Protein AF-A0A5C8J347-F1 (afdb_monomer)

Sequence (251 aa):
MKTLAFFALSALATASYALTPAPMGEIRITGTSNQTASVNNSVVKNTADSNAYANQNLASNKGSVSITGTSNQSATLEKATVENHAKNAGDIAVQSLASNVGKVSVSGTSNQTANVIESSMYNTAEGNGCVGCDAGTAVAYQNAASNHGDVTISGTSNQYFGMSGGSVADNKAKGANAVAVQNMSSNYGKVLISGTSNQTTYITGQSFVGNLANGDGAVAYQNLASNDACEPPPPICVGPACGPFASLTRP

Radius of gyration: 17.73 Å; Cα contacts (8 Å, |Δi|>4): 779; chains: 1; bounding box: 42×47×52 Å

Structure (mmCIF, N/CA/C/O backbone):
data_AF-A0A5C8J347-F1
#
_entry.id   AF-A0A5C8J347-F1
#
loop_
_atom_site.group_PDB
_atom_site.id
_atom_site.type_symbol
_atom_site.label_atom_id
_atom_site.label_alt_id
_atom_site.label_comp_id
_atom_site.label_asym_id
_atom_site.label_entity_id
_atom_site.label_seq_id
_atom_site.pdbx_PDB_ins_code
_atom_site.Cartn_x
_atom_site.Cartn_y
_atom_site.Cartn_z
_atom_site.occupancy
_atom_site.B_iso_or_equiv
_atom_site.auth_seq_id
_atom_site.auth_comp_id
_atom_site.auth_asym_id
_atom_site.auth_atom_id
_atom_site.pdbx_PDB_model_num
ATOM 1 N N . MET A 1 1 ? 23.781 17.851 12.412 1.00 38.78 1 MET A N 1
ATOM 2 C CA . MET A 1 1 ? 22.602 17.464 13.217 1.00 38.78 1 MET A CA 1
ATOM 3 C C . MET A 1 1 ? 22.695 15.966 13.448 1.00 38.78 1 MET A C 1
ATOM 5 O O . MET A 1 1 ? 22.877 15.245 12.479 1.00 38.78 1 MET A O 1
ATOM 9 N N . LYS A 1 2 ? 22.733 15.512 14.705 1.00 42.91 2 LYS A N 1
ATOM 10 C CA . LYS A 1 2 ? 22.867 14.087 15.042 1.00 42.91 2 LYS A CA 1
ATOM 11 C C . LYS A 1 2 ? 21.467 13.472 15.044 1.00 42.91 2 LYS A C 1
ATOM 13 O O . LYS A 1 2 ? 20.643 13.874 15.858 1.00 42.91 2 LYS A O 1
ATOM 18 N N . THR A 1 3 ? 21.191 12.560 14.120 1.00 43.53 3 THR A N 1
ATOM 19 C CA . THR A 1 3 ? 19.905 11.862 14.024 1.00 43.53 3 THR A CA 1
ATOM 20 C C . THR A 1 3 ? 19.866 10.761 15.083 1.00 43.53 3 THR A C 1
ATOM 22 O O . THR A 1 3 ? 20.631 9.803 15.000 1.00 43.53 3 THR A O 1
ATOM 25 N N . LEU A 1 4 ? 19.018 10.909 16.103 1.00 48.12 4 LEU A N 1
ATOM 26 C CA . LEU A 1 4 ? 18.684 9.821 17.025 1.00 48.12 4 LEU A CA 1
ATOM 27 C C . LEU A 1 4 ? 17.514 9.036 16.423 1.00 48.12 4 LEU A C 1
ATOM 29 O O . LEU A 1 4 ? 16.412 9.566 16.316 1.00 48.12 4 LEU A O 1
ATOM 33 N N . ALA A 1 5 ? 17.747 7.782 16.040 1.00 42.78 5 ALA A N 1
ATOM 34 C CA . ALA A 1 5 ? 16.676 6.845 15.719 1.00 42.78 5 ALA A CA 1
ATOM 35 C C . ALA A 1 5 ? 16.223 6.154 17.014 1.00 42.78 5 ALA A C 1
ATOM 37 O O . ALA A 1 5 ? 16.985 5.394 17.611 1.00 42.78 5 ALA A O 1
ATOM 38 N N . PHE A 1 6 ? 14.995 6.422 17.461 1.00 33.69 6 PHE A N 1
ATOM 39 C CA . PHE A 1 6 ? 14.349 5.648 18.520 1.00 33.69 6 PHE A CA 1
ATOM 40 C C . PHE A 1 6 ? 13.576 4.489 17.883 1.00 33.69 6 PHE A C 1
ATOM 42 O O . PHE A 1 6 ? 12.529 4.694 17.277 1.00 33.69 6 PHE A O 1
ATOM 49 N N . PHE A 1 7 ? 14.079 3.265 18.037 1.00 44.22 7 PHE A N 1
ATOM 50 C CA . PHE A 1 7 ? 13.313 2.049 17.765 1.00 44.22 7 PHE A CA 1
ATOM 51 C C . PHE A 1 7 ? 12.676 1.572 19.073 1.00 44.22 7 PHE A C 1
ATOM 53 O O . PHE A 1 7 ? 13.295 0.840 19.842 1.00 44.22 7 PHE A O 1
ATOM 60 N N . ALA A 1 8 ? 11.446 2.004 19.352 1.00 34.28 8 ALA A N 1
ATOM 61 C CA . ALA A 1 8 ? 10.647 1.422 20.426 1.00 34.28 8 ALA A CA 1
ATOM 62 C C . ALA A 1 8 ? 9.860 0.223 19.869 1.00 34.28 8 ALA A C 1
ATOM 64 O O . ALA A 1 8 ? 8.764 0.380 19.340 1.00 34.28 8 ALA A O 1
ATOM 65 N N . LEU A 1 9 ? 10.439 -0.978 19.959 1.00 38.91 9 LEU A N 1
ATOM 66 C CA . LEU A 1 9 ? 9.734 -2.237 19.707 1.00 38.91 9 LEU A CA 1
ATOM 67 C C . LEU A 1 9 ? 9.123 -2.734 21.026 1.00 38.91 9 LEU A C 1
ATOM 69 O O . LEU A 1 9 ? 9.773 -3.450 21.784 1.00 38.91 9 LEU A O 1
ATOM 73 N N . SER A 1 10 ? 7.881 -2.353 21.326 1.00 33.81 10 SER A N 1
ATOM 74 C CA . SER A 1 10 ? 7.118 -2.922 22.445 1.00 33.81 10 SER A CA 1
ATOM 75 C C . SER A 1 10 ? 6.299 -4.126 21.971 1.00 33.81 10 SER A C 1
ATOM 77 O O . SER A 1 10 ? 5.101 -4.039 21.714 1.00 33.81 10 SER A O 1
ATOM 79 N N . ALA A 1 11 ? 6.946 -5.287 21.859 1.00 34.75 11 ALA A N 1
ATOM 80 C CA . ALA A 1 11 ? 6.234 -6.551 21.688 1.00 34.75 11 ALA A CA 1
ATOM 81 C C . ALA A 1 11 ? 5.682 -7.021 23.049 1.00 34.75 11 ALA A C 1
ATOM 83 O O . ALA A 1 11 ? 6.366 -7.714 23.799 1.00 34.75 11 ALA A O 1
ATOM 84 N N . LEU A 1 12 ? 4.442 -6.654 23.386 1.00 34.00 12 LEU A N 1
ATOM 85 C CA . LEU A 1 12 ? 3.695 -7.302 24.473 1.00 34.00 12 LEU A CA 1
ATOM 86 C C . LEU A 1 12 ? 3.050 -8.586 23.933 1.00 34.00 12 LEU A C 1
ATOM 88 O O . LEU A 1 12 ? 1.871 -8.610 23.590 1.00 34.00 12 LEU A O 1
ATOM 92 N N . ALA A 1 13 ? 3.834 -9.659 23.823 1.00 37.97 13 ALA A N 1
ATOM 93 C CA . ALA A 1 13 ? 3.311 -10.985 23.507 1.00 37.97 13 ALA A CA 1
ATOM 94 C C . ALA A 1 13 ? 2.881 -11.700 24.801 1.00 37.97 13 ALA A C 1
ATOM 96 O O . ALA A 1 13 ? 3.643 -12.470 25.378 1.00 37.97 13 ALA A O 1
ATOM 97 N N . THR A 1 14 ? 1.658 -11.457 25.279 1.00 41.84 14 THR A N 1
ATOM 98 C CA . THR A 1 14 ? 1.034 -12.308 26.306 1.00 41.84 14 THR A CA 1
ATOM 99 C C . THR A 1 14 ? 0.098 -13.311 25.638 1.00 41.84 14 THR A C 1
ATOM 101 O O . THR A 1 14 ? -1.083 -13.031 25.442 1.00 41.84 14 THR A O 1
ATOM 104 N N . ALA A 1 15 ? 0.618 -14.487 25.284 1.00 40.06 15 ALA A N 1
ATOM 105 C CA . ALA A 1 15 ? -0.203 -15.655 24.972 1.00 40.06 15 ALA A CA 1
ATOM 106 C C . ALA A 1 15 ? 0.570 -16.944 25.283 1.00 40.06 15 ALA A C 1
ATOM 108 O O . ALA A 1 15 ? 1.345 -17.448 24.475 1.00 40.06 15 ALA A O 1
ATOM 109 N N . SER A 1 16 ? 0.344 -17.486 26.478 1.00 40.75 16 SER A N 1
ATOM 110 C CA . SER A 1 16 ? 0.702 -18.855 26.840 1.00 40.75 16 SER A CA 1
ATOM 111 C C . SER A 1 16 ? -0.344 -19.821 26.274 1.00 40.75 16 SER A C 1
ATOM 113 O O . SER A 1 16 ? -1.304 -20.158 26.959 1.00 40.75 16 SER A O 1
ATOM 115 N N . TYR A 1 17 ? -0.164 -20.261 25.028 1.00 46.19 17 TYR A N 1
ATOM 116 C CA . TYR A 1 17 ? -0.820 -21.455 24.491 1.00 46.19 17 TYR A CA 1
ATOM 117 C C . TYR A 1 17 ? 0.175 -22.219 23.618 1.00 46.19 17 TYR A C 1
ATOM 119 O O . TYR A 1 17 ? 0.863 -21.630 22.785 1.00 46.19 17 TYR A O 1
ATOM 127 N N . ALA A 1 18 ? 0.261 -23.534 23.824 1.00 41.69 18 ALA A N 1
ATOM 128 C CA . ALA A 1 18 ? 1.078 -24.436 23.022 1.00 41.69 18 ALA A CA 1
ATOM 129 C C . ALA A 1 18 ? 0.478 -24.556 21.612 1.00 41.69 18 ALA A C 1
ATOM 131 O O . ALA A 1 18 ? -0.344 -25.427 21.339 1.00 41.69 18 ALA A O 1
ATOM 132 N N . LEU A 1 19 ? 0.853 -23.638 20.723 1.00 52.75 19 LEU A N 1
ATOM 133 C CA . LEU A 1 19 ? 0.532 -23.701 19.303 1.00 52.75 19 LEU A CA 1
ATOM 134 C C . LEU A 1 19 ? 1.752 -24.207 18.541 1.00 52.75 19 LEU A C 1
ATOM 136 O O . LEU A 1 19 ? 2.877 -23.766 18.771 1.00 52.75 19 LEU A O 1
ATOM 140 N N . THR A 1 20 ? 1.515 -25.125 17.606 1.00 56.50 20 THR A N 1
ATOM 141 C CA . THR A 1 20 ? 2.502 -25.461 16.582 1.00 56.50 20 THR A CA 1
ATOM 142 C C . THR A 1 20 ? 2.893 -24.182 15.827 1.00 56.50 20 THR A C 1
ATOM 144 O O . THR A 1 20 ? 1.998 -23.405 15.454 1.00 56.50 20 THR A O 1
ATOM 147 N N . PRO A 1 21 ? 4.200 -23.932 15.612 1.00 61.00 21 PRO A N 1
ATOM 148 C CA . PRO A 1 21 ? 4.656 -22.807 14.805 1.00 61.00 21 PRO A CA 1
ATOM 149 C C . PRO A 1 21 ? 3.979 -22.824 13.434 1.00 61.00 21 PRO A C 1
ATOM 151 O O . PRO A 1 21 ? 3.771 -23.893 12.856 1.00 61.00 21 PRO A O 1
ATOM 154 N N . ALA A 1 22 ? 3.615 -21.650 12.923 1.00 64.44 22 ALA A N 1
ATOM 155 C CA . ALA A 1 22 ? 3.105 -21.549 11.564 1.00 64.44 22 ALA A CA 1
ATOM 156 C C . ALA A 1 22 ? 4.209 -21.959 10.561 1.00 64.44 22 ALA A C 1
ATOM 158 O O . ALA A 1 22 ? 5.389 -21.690 10.819 1.00 64.44 22 ALA A O 1
ATOM 159 N N . PRO A 1 23 ? 3.861 -22.606 9.434 1.00 69.06 23 PRO A N 1
ATOM 160 C CA . PRO A 1 23 ? 4.780 -22.812 8.320 1.00 69.06 23 PRO A CA 1
ATOM 161 C C . PRO A 1 23 ? 5.456 -21.505 7.886 1.00 69.06 23 PRO A C 1
ATOM 163 O O . PRO A 1 23 ? 4.901 -20.415 8.040 1.00 69.06 23 PRO A O 1
ATOM 166 N N . MET A 1 24 ? 6.655 -21.600 7.302 1.00 66.56 24 MET A N 1
ATOM 167 C CA . MET A 1 24 ? 7.336 -20.418 6.765 1.00 66.56 24 MET A CA 1
ATOM 168 C C . MET A 1 24 ? 6.445 -19.687 5.752 1.00 66.56 24 MET A C 1
ATOM 170 O O . MET A 1 24 ? 5.915 -20.302 4.830 1.00 66.56 24 MET A O 1
ATOM 174 N N . GLY A 1 25 ? 6.303 -18.370 5.918 1.00 68.56 25 GLY A N 1
ATOM 175 C CA . GLY A 1 25 ? 5.460 -17.532 5.058 1.00 68.56 25 GLY A CA 1
ATOM 176 C C . GLY A 1 25 ? 3.987 -17.448 5.475 1.00 68.56 25 GLY A C 1
ATOM 177 O O . GLY A 1 25 ? 3.227 -16.734 4.817 1.00 68.56 25 GLY A O 1
ATOM 178 N N . GLU A 1 26 ? 3.585 -18.115 6.563 1.00 83.50 26 GLU A N 1
ATOM 179 C CA . GLU A 1 26 ? 2.245 -18.004 7.146 1.00 83.50 26 GLU A CA 1
ATOM 180 C C . GLU A 1 26 ? 2.235 -17.137 8.418 1.00 83.50 26 GLU A C 1
ATOM 182 O O . GLU A 1 26 ? 3.078 -17.266 9.306 1.00 83.50 26 GLU A O 1
ATOM 187 N N . ILE A 1 27 ? 1.236 -16.261 8.517 1.00 85.44 27 ILE A N 1
ATOM 188 C CA . ILE A 1 27 ? 0.886 -15.470 9.694 1.00 85.44 27 ILE A CA 1
ATOM 189 C C . ILE A 1 27 ? -0.475 -15.966 10.180 1.00 85.44 27 ILE A C 1
ATOM 191 O O . ILE A 1 27 ? -1.481 -15.797 9.493 1.00 85.44 27 ILE A O 1
ATOM 195 N N . ARG A 1 28 ? -0.519 -16.547 11.383 1.00 91.94 28 ARG A N 1
ATOM 196 C CA . ARG A 1 28 ? -1.747 -17.071 11.993 1.00 91.94 28 ARG A CA 1
ATOM 197 C C . ARG A 1 28 ? -2.081 -16.318 13.280 1.00 91.94 28 ARG A C 1
ATOM 199 O O . ARG A 1 28 ? -1.342 -16.399 14.256 1.00 91.94 28 ARG A O 1
ATOM 206 N N . ILE A 1 29 ? -3.207 -15.606 13.283 1.00 90.00 29 ILE A N 1
ATOM 207 C CA . ILE A 1 29 ? -3.700 -14.789 14.401 1.00 90.00 29 ILE A CA 1
ATOM 208 C C . ILE A 1 29 ? -4.975 -15.437 14.950 1.00 90.00 29 ILE A C 1
ATOM 210 O O . ILE A 1 29 ? -6.065 -15.252 14.409 1.00 90.00 29 ILE A O 1
ATOM 214 N N . THR A 1 30 ? -4.829 -16.230 16.012 1.00 92.12 30 THR A N 1
ATOM 215 C CA . THR A 1 30 ? -5.939 -16.911 16.712 1.00 92.12 30 THR A CA 1
ATOM 216 C C . THR A 1 30 ? -6.366 -16.205 17.998 1.00 92.12 30 THR A C 1
ATOM 218 O O . THR A 1 30 ? -7.495 -16.376 18.443 1.00 92.12 30 THR A O 1
ATOM 221 N N . GLY A 1 31 ? -5.475 -15.408 18.593 1.00 89.56 31 GLY A N 1
ATOM 222 C CA . GLY A 1 31 ? -5.764 -14.517 19.720 1.00 89.56 31 GLY A CA 1
ATOM 223 C C . GLY A 1 31 ? -5.867 -13.059 19.273 1.00 89.56 31 GLY A C 1
ATOM 224 O O . GLY A 1 31 ? -6.218 -12.777 18.129 1.00 89.56 31 GLY A O 1
ATOM 225 N N . THR A 1 32 ? -5.517 -12.129 20.159 1.00 94.00 32 THR A N 1
ATOM 226 C CA . THR A 1 32 ? -5.415 -10.703 19.816 1.00 94.00 32 THR A CA 1
ATOM 227 C C . THR A 1 32 ? -3.985 -10.355 19.407 1.00 94.00 32 THR A C 1
ATOM 229 O O . THR A 1 32 ? -3.050 -10.608 20.162 1.00 94.00 32 THR A O 1
ATOM 232 N N . SER A 1 33 ? -3.813 -9.738 18.240 1.00 92.38 33 SER A N 1
ATOM 233 C CA . SER A 1 33 ? -2.551 -9.156 17.778 1.00 92.38 33 SER A CA 1
ATOM 234 C C . SER A 1 33 ? -2.732 -7.659 17.561 1.00 92.38 33 SER A C 1
ATOM 236 O O . SER A 1 33 ? -3.616 -7.252 16.812 1.00 92.38 33 SER A O 1
ATOM 238 N N . ASN A 1 34 ? -1.904 -6.849 18.220 1.00 92.81 34 ASN A N 1
ATOM 239 C CA . ASN A 1 34 ? -1.907 -5.395 18.089 1.00 92.81 34 ASN A CA 1
ATOM 240 C C . ASN A 1 34 ? -0.568 -4.951 17.494 1.00 92.81 34 ASN A C 1
ATOM 242 O O . ASN A 1 34 ? 0.480 -5.162 18.102 1.00 92.81 34 ASN A O 1
ATOM 246 N N . GLN A 1 35 ? -0.603 -4.328 16.322 1.00 91.00 35 GLN A N 1
ATOM 247 C CA . GLN A 1 35 ? 0.555 -3.739 15.660 1.00 91.00 35 GLN A CA 1
ATOM 248 C C . GLN A 1 35 ? 0.330 -2.236 15.552 1.00 91.00 35 GLN A C 1
ATOM 250 O O . GLN A 1 35 ? -0.622 -1.799 14.910 1.00 91.00 35 GLN A O 1
ATOM 255 N N . THR A 1 36 ? 1.222 -1.450 16.149 1.00 93.31 36 THR A N 1
ATOM 256 C CA . THR A 1 36 ? 1.139 0.012 16.113 1.00 93.31 36 THR A CA 1
ATOM 257 C C . THR A 1 36 ? 2.451 0.593 15.611 1.00 93.31 36 THR A C 1
ATOM 259 O O . THR A 1 36 ? 3.511 0.293 16.153 1.00 93.31 36 THR A O 1
ATOM 262 N N . ALA A 1 37 ? 2.378 1.446 14.594 1.00 91.81 37 ALA A N 1
ATOM 263 C CA . ALA A 1 37 ? 3.479 2.274 14.126 1.00 91.81 37 ALA A CA 1
ATOM 264 C C . ALA A 1 37 ? 3.074 3.744 14.269 1.00 91.81 37 ALA A C 1
ATOM 266 O O . ALA A 1 37 ? 2.028 4.145 13.766 1.00 91.81 37 ALA A O 1
ATOM 267 N N . SER A 1 38 ? 3.897 4.537 14.952 1.00 94.19 38 SER A N 1
ATOM 268 C CA . SER A 1 38 ? 3.710 5.983 15.077 1.00 94.19 38 SER A CA 1
ATOM 269 C C . SER A 1 38 ? 4.963 6.694 14.592 1.00 94.19 38 SER A C 1
ATOM 271 O O . SER A 1 38 ? 6.066 6.390 15.049 1.00 94.19 38 SER A O 1
ATOM 273 N N . VAL A 1 39 ? 4.797 7.606 13.641 1.00 91.88 39 VAL A N 1
ATOM 274 C CA . VAL A 1 39 ? 5.881 8.398 13.059 1.00 91.88 39 VAL A CA 1
ATOM 275 C C . VAL A 1 39 ? 5.479 9.856 13.159 1.00 91.88 39 VAL A C 1
ATOM 277 O O . VAL A 1 39 ? 4.484 10.261 12.568 1.00 91.88 39 VAL A O 1
ATOM 280 N N . ASN A 1 40 ? 6.261 10.647 13.888 1.00 94.25 40 ASN A N 1
ATOM 281 C CA . ASN A 1 40 ? 5.992 12.066 14.074 1.00 94.25 40 ASN A CA 1
ATOM 282 C C . ASN A 1 40 ? 7.209 12.898 13.645 1.00 94.25 40 ASN A C 1
ATOM 284 O O . ASN A 1 40 ? 8.340 12.577 14.026 1.00 94.25 40 ASN A O 1
ATOM 288 N N . ASN A 1 41 ? 6.984 13.938 12.836 1.00 93.50 41 ASN A N 1
ATOM 289 C CA . ASN A 1 41 ? 8.002 14.909 12.422 1.00 93.50 41 ASN A CA 1
ATOM 290 C C . ASN A 1 41 ? 9.277 14.250 11.853 1.00 93.50 41 ASN A C 1
ATOM 292 O O . ASN A 1 41 ? 10.398 14.577 12.251 1.00 93.50 41 ASN A O 1
ATOM 296 N N . SER A 1 42 ? 9.103 13.241 10.995 1.00 92.00 42 SER A N 1
ATOM 297 C CA . SER A 1 42 ? 10.178 12.339 10.558 1.00 92.00 42 SER A CA 1
ATOM 298 C C . SER A 1 42 ? 9.980 11.836 9.126 1.00 92.00 42 SER A C 1
ATOM 300 O O . SER A 1 42 ? 8.894 11.929 8.561 1.00 92.00 42 SER A O 1
ATOM 302 N N . VAL A 1 43 ? 11.032 11.250 8.548 1.00 92.44 43 VAL A N 1
ATOM 303 C CA . VAL A 1 43 ? 10.976 10.587 7.238 1.00 92.44 43 VAL A CA 1
ATOM 304 C C . VAL A 1 43 ? 11.226 9.091 7.406 1.00 92.44 43 VAL A C 1
ATOM 306 O O . VAL A 1 43 ? 12.237 8.697 7.987 1.00 92.44 43 VAL A O 1
ATOM 309 N N . VAL A 1 44 ? 10.336 8.255 6.868 1.00 92.94 44 VAL A N 1
ATOM 310 C CA . VAL A 1 44 ? 10.535 6.804 6.755 1.00 92.94 44 VAL A CA 1
ATOM 311 C C . VAL A 1 44 ? 10.818 6.475 5.304 1.00 92.94 44 VAL A C 1
ATOM 313 O O . VAL A 1 44 ? 9.938 6.561 4.454 1.00 92.94 44 VAL A O 1
ATOM 316 N N . LYS A 1 45 ? 12.057 6.090 5.011 1.00 93.50 45 LYS A N 1
ATOM 317 C CA . LYS A 1 45 ? 12.517 5.873 3.643 1.00 93.50 45 LYS A CA 1
ATOM 318 C C . LYS A 1 45 ? 13.062 4.468 3.464 1.00 93.50 45 LYS A C 1
ATOM 320 O O . LYS A 1 45 ? 13.904 4.028 4.239 1.00 93.50 45 LYS A O 1
ATOM 325 N N . ASN A 1 46 ? 12.602 3.798 2.417 1.00 89.56 46 ASN A N 1
ATOM 326 C CA . ASN A 1 46 ? 13.165 2.553 1.922 1.00 89.56 46 ASN A CA 1
ATOM 327 C C . ASN A 1 46 ? 13.535 2.729 0.445 1.00 89.56 46 ASN A C 1
ATOM 329 O O . ASN A 1 46 ? 12.784 3.329 -0.326 1.00 89.56 46 ASN A O 1
ATOM 333 N N . THR A 1 47 ? 14.717 2.281 0.041 1.00 89.88 47 THR A N 1
ATOM 334 C CA . THR A 1 47 ? 15.197 2.446 -1.336 1.00 89.88 47 THR A CA 1
ATOM 335 C C . THR A 1 47 ? 16.000 1.227 -1.753 1.00 89.88 47 THR A C 1
ATOM 337 O O . THR A 1 47 ? 1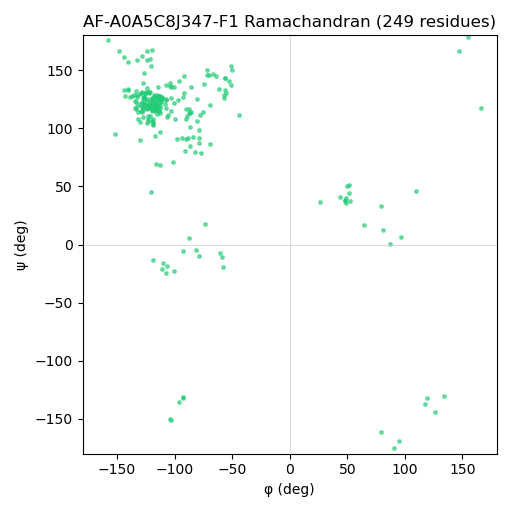6.856 0.768 -1.000 1.00 89.88 47 THR A O 1
ATOM 340 N N . ALA A 1 48 ? 15.715 0.717 -2.947 1.00 84.81 48 ALA A N 1
ATOM 341 C CA . ALA A 1 48 ? 16.468 -0.340 -3.596 1.00 84.81 48 ALA A CA 1
ATOM 342 C C . ALA A 1 48 ? 16.868 0.143 -5.000 1.00 84.81 48 ALA A C 1
ATOM 344 O O . ALA A 1 48 ? 16.019 0.587 -5.769 1.00 84.81 48 ALA A O 1
ATOM 345 N N . ASP A 1 49 ? 18.162 0.093 -5.321 1.00 75.25 49 ASP A N 1
ATOM 346 C CA . ASP A 1 49 ? 18.685 0.819 -6.482 1.00 75.25 49 ASP A CA 1
ATOM 347 C C . ASP A 1 49 ? 19.047 -0.049 -7.684 1.00 75.25 49 ASP A C 1
ATOM 349 O O . ASP A 1 49 ? 19.162 0.527 -8.743 1.00 75.25 49 ASP A O 1
ATOM 353 N N . SER A 1 50 ? 19.253 -1.370 -7.598 1.00 66.06 50 SER A N 1
ATOM 354 C CA . SER A 1 50 ? 19.611 -2.216 -8.757 1.00 66.06 50 SER A CA 1
ATOM 355 C C . SER A 1 50 ? 18.947 -3.578 -8.681 1.00 66.06 50 SER A C 1
ATOM 357 O O . SER A 1 50 ? 19.086 -4.244 -7.654 1.00 66.06 50 SER A O 1
ATOM 359 N N . ASN A 1 51 ? 18.249 -3.984 -9.755 1.00 65.31 51 ASN A N 1
ATOM 360 C CA . ASN A 1 51 ? 17.492 -5.239 -9.806 1.00 65.31 51 ASN A CA 1
ATOM 361 C C . ASN A 1 51 ? 16.558 -5.364 -8.589 1.00 65.31 51 ASN A C 1
ATOM 363 O O . ASN A 1 51 ? 16.630 -6.313 -7.810 1.00 65.31 51 ASN A O 1
ATOM 367 N N . ALA A 1 52 ? 15.769 -4.325 -8.344 1.00 70.88 52 ALA A N 1
ATOM 368 C CA . ALA A 1 52 ? 15.426 -3.913 -7.000 1.00 70.88 52 ALA A CA 1
ATOM 369 C C . ALA A 1 52 ? 14.003 -4.305 -6.581 1.00 70.88 52 ALA A C 1
ATOM 371 O O . ALA A 1 52 ? 13.021 -4.174 -7.313 1.00 70.88 52 ALA A O 1
ATOM 372 N N . TYR A 1 53 ? 13.901 -4.755 -5.331 1.00 80.62 53 TYR A N 1
ATOM 373 C CA . TYR A 1 53 ? 12.644 -5.015 -4.643 1.00 80.62 53 TYR A CA 1
ATOM 374 C C . TYR A 1 53 ? 12.605 -4.203 -3.349 1.00 80.62 53 TYR A C 1
ATOM 376 O O . TYR A 1 53 ? 13.266 -4.537 -2.363 1.00 80.62 53 TYR A O 1
ATOM 384 N N . ALA A 1 54 ? 11.831 -3.120 -3.355 1.00 85.75 54 ALA A N 1
ATOM 385 C CA . ALA A 1 54 ? 11.662 -2.250 -2.200 1.00 85.75 54 ALA A CA 1
ATOM 386 C C . ALA A 1 54 ? 10.342 -2.585 -1.493 1.00 85.75 54 ALA A C 1
ATOM 388 O O . ALA A 1 54 ? 9.264 -2.293 -2.005 1.00 85.75 54 ALA A O 1
ATOM 389 N N . ASN A 1 55 ? 10.412 -3.206 -0.313 1.00 86.81 55 ASN A N 1
ATOM 390 C CA . ASN A 1 55 ? 9.240 -3.630 0.459 1.00 86.81 55 ASN A CA 1
ATOM 391 C C . ASN A 1 55 ? 9.201 -2.952 1.837 1.00 86.81 55 ASN A C 1
ATOM 393 O O . ASN A 1 55 ? 9.956 -3.322 2.735 1.00 86.81 55 ASN A O 1
ATOM 397 N N . GLN A 1 56 ? 8.299 -1.989 2.011 1.00 90.06 56 GLN A N 1
ATOM 398 C CA . GLN A 1 56 ? 8.129 -1.205 3.232 1.00 90.06 56 GLN A CA 1
ATOM 399 C C . GLN A 1 56 ? 6.781 -1.523 3.885 1.00 90.06 56 GLN A C 1
ATOM 401 O O . GLN A 1 56 ? 5.732 -1.379 3.263 1.00 90.06 56 GLN A O 1
ATOM 406 N N . ASN A 1 57 ? 6.808 -1.932 5.154 1.00 89.38 57 ASN A N 1
ATOM 407 C CA . ASN A 1 57 ? 5.622 -2.335 5.908 1.00 89.38 57 ASN A CA 1
ATOM 408 C C . ASN A 1 57 ? 5.588 -1.595 7.251 1.00 89.38 57 ASN A C 1
ATOM 410 O O . ASN A 1 57 ? 6.494 -1.764 8.064 1.00 89.38 57 ASN A O 1
ATOM 414 N N . LEU A 1 58 ? 4.549 -0.796 7.497 1.00 92.38 58 LEU A N 1
ATOM 415 C CA . LEU A 1 58 ? 4.276 -0.155 8.786 1.00 92.38 58 LEU A CA 1
ATOM 416 C C . LEU A 1 58 ? 3.004 -0.775 9.361 1.00 92.38 58 LEU A C 1
ATOM 418 O O . LEU A 1 58 ? 1.955 -0.721 8.722 1.00 92.38 58 LEU A O 1
ATOM 422 N N . ALA A 1 59 ? 3.106 -1.397 10.539 1.00 93.81 59 ALA A N 1
ATOM 423 C CA . ALA A 1 59 ? 1.998 -2.089 11.210 1.00 93.81 59 ALA A CA 1
ATOM 424 C C . ALA A 1 59 ? 1.204 -3.052 10.294 1.00 93.81 59 ALA A C 1
ATOM 426 O O . ALA A 1 59 ? -0.016 -3.112 10.361 1.00 93.81 59 ALA A O 1
ATOM 427 N N . SER A 1 60 ? 1.879 -3.758 9.383 1.00 91.75 60 SER A N 1
ATOM 428 C CA . SER A 1 60 ? 1.240 -4.549 8.318 1.00 91.75 60 SER A CA 1
ATOM 429 C C . SER A 1 60 ? 1.605 -6.034 8.398 1.00 91.75 60 SER A C 1
ATOM 431 O O . SER A 1 6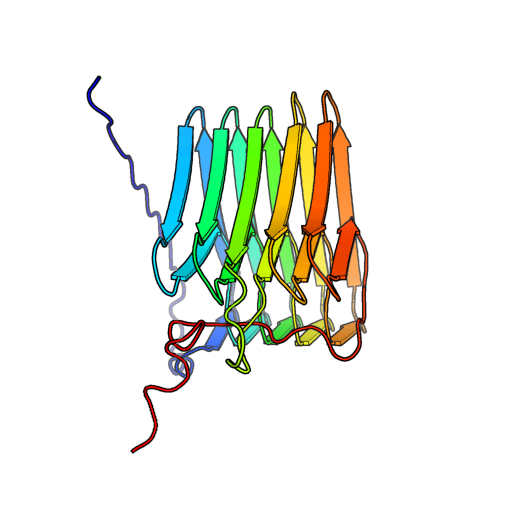0 ? 2.695 -6.381 8.851 1.00 91.75 60 SER A O 1
ATOM 433 N N . ASN A 1 61 ? 0.726 -6.897 7.883 1.00 89.88 61 ASN A N 1
ATOM 434 C CA . ASN A 1 61 ? 0.968 -8.331 7.708 1.00 89.88 61 ASN A CA 1
ATOM 435 C C . ASN A 1 61 ? 1.152 -8.652 6.216 1.00 89.88 61 ASN A C 1
ATOM 437 O O . ASN A 1 61 ? 0.395 -8.171 5.373 1.00 89.88 61 ASN A O 1
ATOM 441 N N . LYS A 1 62 ? 2.131 -9.494 5.870 1.00 86.38 62 LYS A N 1
ATOM 442 C CA . LYS A 1 62 ? 2.401 -9.879 4.477 1.00 86.38 62 LYS A CA 1
ATOM 443 C C . LYS A 1 62 ? 2.765 -11.358 4.358 1.00 86.38 62 LYS A C 1
ATOM 445 O O . LYS A 1 62 ? 3.606 -11.837 5.112 1.00 86.38 62 LYS A O 1
ATOM 450 N N . GLY A 1 63 ? 2.163 -12.053 3.394 1.00 85.25 63 GLY A N 1
ATOM 451 C CA . GLY A 1 63 ? 2.310 -13.493 3.171 1.00 85.25 63 GLY A CA 1
ATOM 452 C C . GLY A 1 63 ? 0.955 -14.202 3.136 1.00 85.25 63 GLY A C 1
ATOM 453 O O . GLY A 1 63 ? -0.028 -13.655 2.637 1.00 85.25 63 GLY A O 1
ATOM 454 N N . SER A 1 64 ? 0.897 -15.424 3.663 1.00 88.25 64 SER A N 1
ATOM 455 C CA . SER A 1 64 ? -0.367 -16.123 3.914 1.00 88.25 64 SER A CA 1
ATOM 456 C C . SER A 1 64 ? -0.903 -15.719 5.287 1.00 88.25 64 SER A C 1
ATOM 458 O O . SER A 1 64 ? -0.417 -16.196 6.303 1.00 88.25 64 SER A O 1
ATOM 460 N N . VAL A 1 65 ? -1.873 -14.812 5.331 1.00 90.12 65 VAL A N 1
ATOM 461 C CA . VAL A 1 65 ? -2.449 -14.229 6.547 1.00 90.12 65 VAL A CA 1
ATOM 462 C C . VAL A 1 65 ? -3.783 -14.902 6.875 1.00 90.12 65 VAL A C 1
ATOM 464 O O . VAL A 1 65 ? -4.721 -14.853 6.083 1.00 90.12 65 VAL A O 1
ATOM 467 N N . SER A 1 66 ? -3.890 -15.494 8.063 1.00 94.88 66 SER A N 1
ATOM 468 C CA . SER A 1 66 ? -5.114 -16.102 8.594 1.00 94.88 66 SER A CA 1
ATOM 469 C C . SER A 1 66 ? -5.481 -15.477 9.938 1.00 94.88 66 SER A C 1
ATOM 471 O O . SER A 1 66 ? -4.715 -15.555 10.902 1.00 94.88 66 SER A O 1
ATOM 473 N N . ILE A 1 67 ? -6.658 -14.855 10.007 1.00 95.88 67 ILE A N 1
ATOM 474 C CA . ILE A 1 67 ? -7.166 -14.135 11.179 1.00 95.88 67 ILE A CA 1
ATOM 475 C C . ILE A 1 67 ? -8.460 -14.807 11.632 1.00 95.88 67 ILE A C 1
ATOM 477 O O . ILE A 1 67 ? -9.518 -14.639 11.024 1.00 95.88 67 ILE A O 1
ATOM 481 N N . THR A 1 68 ? -8.363 -15.578 12.710 1.00 96.50 68 THR A N 1
ATOM 482 C CA . THR A 1 68 ? -9.497 -16.234 13.392 1.00 96.50 68 THR A CA 1
ATOM 483 C C . THR A 1 68 ? -9.807 -15.569 14.736 1.00 96.50 68 THR A C 1
ATOM 485 O O . THR A 1 68 ? -10.943 -15.628 15.194 1.00 96.50 68 THR A O 1
ATOM 488 N N . GLY A 1 69 ? -8.818 -14.901 15.343 1.00 95.19 69 GLY A N 1
ATOM 489 C CA . GLY A 1 69 ? -8.981 -14.022 16.503 1.00 95.19 69 GLY A CA 1
ATOM 490 C C . GLY A 1 69 ? -9.190 -12.562 16.095 1.00 95.19 69 GLY A C 1
ATOM 491 O O . GLY A 1 69 ? -9.976 -12.269 15.195 1.00 95.19 69 GLY A O 1
ATOM 492 N N . THR A 1 70 ? -8.459 -11.643 16.727 1.00 96.19 70 THR A N 1
ATOM 493 C CA . THR A 1 70 ? -8.532 -10.200 16.449 1.00 96.19 70 THR A CA 1
ATOM 494 C C . THR A 1 70 ? -7.172 -9.668 16.012 1.00 96.19 70 THR A C 1
ATOM 496 O O . THR A 1 70 ? -6.193 -9.798 16.742 1.00 96.19 70 THR A O 1
ATOM 499 N N . SER A 1 71 ? -7.095 -9.022 14.850 1.00 97.06 71 SER A N 1
ATOM 500 C CA . SER A 1 71 ? -5.919 -8.264 14.417 1.00 97.06 71 SER A CA 1
ATOM 501 C C . SER A 1 71 ? -6.247 -6.779 14.397 1.00 97.06 71 SER A C 1
ATOM 503 O O . SER A 1 71 ? -7.185 -6.368 13.724 1.00 97.06 71 SER A O 1
ATOM 505 N N . ASN A 1 72 ? -5.482 -5.982 15.138 1.00 96.50 72 ASN A N 1
ATOM 506 C CA . ASN A 1 72 ? -5.560 -4.529 15.120 1.00 96.50 72 ASN A CA 1
ATOM 507 C C . ASN A 1 72 ? -4.242 -3.977 14.583 1.00 96.50 72 ASN A C 1
ATOM 509 O O . ASN A 1 72 ? -3.182 -4.186 15.174 1.00 96.50 72 ASN A O 1
ATOM 513 N N . GLN A 1 73 ? -4.318 -3.265 13.471 1.00 97.50 73 GLN A N 1
ATOM 514 C CA . GLN A 1 73 ? -3.191 -2.691 12.755 1.00 97.50 73 GLN A CA 1
ATOM 515 C C . GLN A 1 73 ? -3.400 -1.184 12.698 1.00 97.50 73 GLN A C 1
ATOM 517 O O . GLN A 1 73 ? -4.382 -0.718 12.127 1.00 97.50 73 GLN A O 1
ATOM 522 N N . SER A 1 74 ? -2.505 -0.421 13.318 1.00 96.88 74 SER A N 1
ATOM 523 C CA . SER A 1 74 ? -2.616 1.032 13.418 1.00 96.88 74 SER A CA 1
ATOM 524 C C . SER A 1 74 ? -1.321 1.698 12.969 1.00 96.88 74 SER A C 1
ATOM 526 O O . SER A 1 74 ? -0.275 1.524 13.593 1.00 96.88 74 SER A O 1
ATOM 528 N N . ALA A 1 75 ? -1.372 2.453 11.878 1.00 96.31 75 ALA A N 1
ATOM 529 C CA . ALA A 1 75 ? -0.265 3.274 11.405 1.00 96.31 75 ALA A CA 1
ATOM 530 C C . ALA A 1 75 ? -0.674 4.748 11.472 1.00 96.31 75 ALA A C 1
ATOM 532 O O . ALA A 1 75 ? -1.536 5.182 10.714 1.00 96.31 75 ALA A O 1
ATOM 533 N N . THR A 1 76 ? -0.049 5.519 12.358 1.00 95.81 76 THR A N 1
ATOM 534 C CA . THR A 1 76 ? -0.280 6.962 12.477 1.00 95.81 76 THR A CA 1
ATOM 535 C C . THR A 1 76 ? 0.975 7.714 12.064 1.00 95.81 76 THR A C 1
ATOM 537 O O . THR A 1 76 ? 2.048 7.525 12.635 1.00 95.81 76 THR A O 1
ATOM 540 N N . LEU A 1 77 ? 0.833 8.567 11.060 1.00 94.06 77 LEU A N 1
ATOM 541 C CA . LEU A 1 77 ? 1.867 9.446 10.544 1.00 94.06 77 LEU A CA 1
ATOM 542 C C . LEU A 1 77 ? 1.422 10.884 10.786 1.00 94.06 77 LEU A C 1
ATOM 544 O O . LEU A 1 77 ? 0.344 11.275 10.346 1.00 94.06 77 LEU A O 1
ATOM 548 N N . GLU A 1 78 ? 2.242 11.661 11.477 1.00 94.31 78 GLU A N 1
ATOM 549 C CA . GLU A 1 78 ? 1.978 13.065 11.785 1.00 94.31 78 GLU A CA 1
ATOM 550 C C . GLU A 1 78 ? 3.180 13.908 11.368 1.00 94.31 78 GLU A C 1
ATOM 552 O O . GLU A 1 78 ? 4.295 13.668 11.833 1.00 94.31 78 GLU A O 1
ATOM 557 N N . LYS A 1 79 ? 2.984 14.909 10.503 1.00 93.38 79 LYS A N 1
ATOM 558 C CA . LYS A 1 79 ? 4.079 15.760 9.999 1.00 93.38 79 LYS A CA 1
ATOM 559 C C . LYS A 1 79 ? 5.243 14.943 9.419 1.00 93.38 79 LYS A C 1
ATOM 561 O O . LYS A 1 79 ? 6.410 15.256 9.647 1.00 93.38 79 LYS A O 1
ATOM 566 N N . ALA A 1 80 ? 4.936 13.843 8.740 1.00 91.19 80 ALA A N 1
ATOM 567 C CA . ALA A 1 80 ? 5.906 12.848 8.315 1.00 91.19 80 ALA A CA 1
ATOM 568 C C . ALA A 1 80 ? 5.872 12.600 6.803 1.00 91.19 80 ALA A C 1
ATOM 570 O O . ALA A 1 80 ? 4.869 12.827 6.128 1.00 91.19 80 ALA A O 1
ATOM 571 N N . THR A 1 81 ? 6.966 12.059 6.275 1.00 93.06 81 THR A N 1
ATOM 572 C CA . THR A 1 81 ? 7.037 11.608 4.879 1.00 93.06 81 THR A CA 1
ATOM 573 C C . THR A 1 81 ? 7.404 10.135 4.830 1.00 93.06 81 THR A C 1
ATOM 575 O O . THR A 1 81 ? 8.372 9.716 5.463 1.00 93.06 81 THR A O 1
ATOM 578 N N . VAL A 1 82 ? 6.657 9.339 4.070 1.00 94.31 82 VAL A N 1
ATOM 579 C CA . VAL A 1 82 ? 6.924 7.911 3.887 1.00 94.31 82 VAL A CA 1
ATOM 580 C C . VAL A 1 82 ? 7.225 7.631 2.423 1.00 94.31 82 VAL A C 1
ATOM 582 O O . VAL A 1 82 ? 6.389 7.828 1.551 1.00 94.31 82 VAL A O 1
ATOM 585 N N . GLU A 1 83 ? 8.443 7.181 2.155 1.00 95.44 83 GLU A N 1
ATOM 586 C CA . GLU A 1 83 ? 8.996 6.984 0.820 1.00 95.44 83 GLU A CA 1
ATOM 587 C C . GLU A 1 83 ? 9.428 5.533 0.622 1.00 95.44 83 GLU A C 1
ATOM 589 O O . GLU A 1 83 ? 10.184 4.982 1.428 1.00 95.44 83 GLU A O 1
ATOM 594 N N . ASN A 1 84 ? 9.013 4.938 -0.491 1.00 92.69 84 ASN A N 1
ATOM 595 C CA . ASN A 1 84 ? 9.482 3.637 -0.942 1.00 92.69 84 ASN A CA 1
ATOM 596 C C . ASN A 1 84 ? 9.854 3.710 -2.426 1.00 92.69 84 ASN A C 1
ATOM 598 O O . ASN A 1 84 ? 9.010 4.029 -3.260 1.00 92.69 84 ASN A O 1
ATOM 602 N N . HIS A 1 85 ? 11.117 3.438 -2.750 1.00 91.88 85 HIS A N 1
ATOM 603 C CA . HIS A 1 85 ? 11.658 3.613 -4.102 1.00 91.88 85 HIS A CA 1
ATOM 604 C C . HIS A 1 85 ? 12.366 2.352 -4.597 1.00 91.88 85 HIS A C 1
ATOM 606 O O . HIS A 1 85 ? 13.242 1.836 -3.905 1.00 91.88 85 HIS A O 1
ATOM 612 N N . ALA A 1 86 ? 12.047 1.914 -5.810 1.00 87.62 86 ALA A N 1
ATOM 613 C CA . ALA A 1 86 ? 12.793 0.918 -6.575 1.00 87.62 86 ALA A CA 1
ATOM 614 C C . ALA A 1 86 ? 13.182 1.541 -7.938 1.00 87.62 86 ALA A C 1
ATOM 616 O O . ALA A 1 86 ? 12.304 2.033 -8.649 1.00 87.62 86 ALA A O 1
ATOM 617 N N . LYS A 1 87 ? 14.483 1.645 -8.254 1.00 77.94 87 LYS A N 1
ATOM 618 C CA . LYS A 1 87 ? 15.023 2.490 -9.345 1.00 77.94 87 LYS A CA 1
ATOM 619 C C . LYS A 1 87 ? 15.819 1.770 -10.457 1.00 77.94 87 LYS A C 1
ATOM 621 O O . LYS A 1 87 ? 16.871 2.267 -10.857 1.00 77.94 87 LYS A O 1
ATOM 626 N N . ASN A 1 88 ? 15.352 0.635 -10.980 1.00 68.62 88 ASN A N 1
ATOM 627 C CA . ASN A 1 88 ? 15.947 -0.080 -12.118 1.00 68.62 88 ASN A CA 1
ATOM 628 C C . ASN A 1 88 ? 15.005 -1.036 -12.899 1.00 68.62 88 ASN A C 1
ATOM 630 O O . ASN A 1 88 ? 13.821 -1.190 -12.615 1.00 68.62 88 ASN A O 1
ATOM 634 N N . ALA A 1 89 ? 15.510 -1.630 -13.991 1.00 53.38 89 ALA A N 1
ATOM 635 C CA . ALA A 1 89 ? 14.743 -2.520 -14.873 1.00 53.38 89 ALA A CA 1
ATOM 636 C C . ALA A 1 89 ? 14.128 -3.722 -14.120 1.00 53.38 89 ALA A C 1
ATOM 638 O O . ALA A 1 89 ? 14.844 -4.476 -13.469 1.00 53.38 89 ALA A O 1
ATOM 639 N N . GLY A 1 90 ? 12.808 -3.921 -14.250 1.00 61.72 90 GLY A N 1
ATOM 640 C CA . GLY A 1 90 ? 12.080 -5.015 -13.586 1.00 61.72 90 GLY A CA 1
ATOM 641 C C . GLY A 1 90 ? 11.719 -4.757 -12.116 1.00 61.72 90 GLY A C 1
ATOM 642 O O . GLY A 1 90 ? 11.323 -5.685 -11.412 1.00 61.72 90 GLY A O 1
ATOM 643 N N . ASP A 1 91 ? 11.857 -3.516 -11.652 1.00 76.44 91 ASP A N 1
ATOM 644 C CA . ASP A 1 91 ? 11.720 -3.173 -10.244 1.00 76.44 91 ASP A CA 1
ATOM 645 C C . ASP A 1 91 ? 10.294 -3.229 -9.696 1.00 76.44 91 ASP A C 1
ATOM 647 O O . ASP A 1 91 ? 9.313 -2.872 -10.357 1.00 76.44 91 ASP A O 1
ATOM 651 N N . ILE A 1 92 ? 10.205 -3.627 -8.427 1.00 83.12 92 ILE A N 1
ATOM 652 C CA . ILE A 1 92 ? 8.949 -3.756 -7.692 1.00 83.12 92 ILE A CA 1
ATOM 653 C C . ILE A 1 92 ? 9.043 -2.951 -6.391 1.00 83.12 92 ILE A C 1
ATOM 655 O O . ILE A 1 92 ? 9.879 -3.228 -5.527 1.00 83.12 92 ILE A O 1
ATOM 659 N N . ALA A 1 93 ? 8.137 -1.991 -6.220 1.00 89.38 93 ALA A N 1
ATOM 660 C CA . ALA A 1 93 ? 7.996 -1.185 -5.013 1.00 89.38 93 ALA A CA 1
ATOM 661 C C . ALA A 1 93 ? 6.663 -1.501 -4.318 1.00 89.38 93 ALA A C 1
ATOM 663 O O . ALA A 1 93 ? 5.589 -1.228 -4.853 1.00 89.38 93 ALA A O 1
ATOM 664 N N . VAL A 1 94 ? 6.720 -2.075 -3.114 1.00 90.69 94 VAL A N 1
ATOM 665 C CA . VAL A 1 94 ? 5.551 -2.367 -2.274 1.00 90.69 94 VAL A CA 1
ATOM 666 C C . VAL A 1 94 ? 5.605 -1.562 -0.984 1.00 90.69 94 VAL A C 1
ATOM 668 O O . VAL A 1 94 ? 6.475 -1.790 -0.147 1.00 90.69 94 VAL A O 1
ATOM 671 N N . GLN A 1 95 ? 4.643 -0.666 -0.798 1.00 93.94 95 GLN A N 1
ATOM 672 C CA . GLN A 1 95 ? 4.450 0.110 0.421 1.00 93.94 95 GLN A CA 1
ATOM 673 C C . GLN A 1 95 ? 3.124 -0.290 1.061 1.00 93.94 95 GLN A C 1
ATOM 675 O O . GLN A 1 95 ? 2.089 -0.294 0.402 1.00 93.94 95 GLN A O 1
ATOM 680 N N . SER A 1 96 ? 3.148 -0.670 2.336 1.00 94.06 96 SER A N 1
ATOM 681 C CA . SER A 1 96 ? 1.960 -1.094 3.078 1.00 94.06 96 SER A CA 1
ATOM 682 C C . SER A 1 96 ? 1.905 -0.430 4.450 1.00 94.06 96 SER A C 1
ATOM 684 O O . SER A 1 96 ? 2.831 -0.563 5.251 1.00 94.06 96 SER A O 1
ATOM 686 N N . LEU A 1 97 ? 0.819 0.292 4.718 1.00 96.38 97 LEU A N 1
ATOM 687 C CA . LEU A 1 97 ? 0.493 0.882 6.016 1.00 96.38 97 LEU A CA 1
ATOM 688 C C . LEU A 1 97 ? -0.756 0.192 6.550 1.00 96.38 97 LEU A C 1
ATOM 690 O O . LEU A 1 97 ? -1.770 0.148 5.855 1.00 96.38 97 LEU A O 1
ATOM 694 N N . ALA A 1 98 ? -0.687 -0.345 7.765 1.00 97.00 98 ALA A N 1
ATOM 695 C CA . ALA A 1 98 ? -1.786 -1.048 8.419 1.00 97.00 98 ALA A CA 1
ATOM 696 C C . ALA A 1 98 ? -2.547 -2.019 7.494 1.00 97.00 98 ALA A C 1
ATOM 698 O O . ALA A 1 98 ? -3.766 -2.014 7.483 1.00 97.00 98 ALA A O 1
ATOM 699 N N . SER A 1 99 ? -1.862 -2.782 6.637 1.00 96.31 99 SER A N 1
ATOM 700 C CA . SER A 1 99 ? -2.506 -3.581 5.579 1.00 96.31 99 SER A CA 1
ATOM 701 C C . SER A 1 99 ? -2.195 -5.073 5.696 1.00 96.31 99 SER A C 1
ATOM 703 O O . SER A 1 99 ? -1.201 -5.467 6.309 1.00 96.31 99 SER A O 1
ATOM 705 N N . ASN A 1 100 ? -3.030 -5.905 5.072 1.00 93.94 100 ASN A N 1
ATOM 706 C CA . ASN A 1 100 ? -2.794 -7.335 4.875 1.00 93.94 100 ASN A CA 1
ATOM 707 C C . ASN A 1 100 ? -2.541 -7.609 3.385 1.00 93.94 100 ASN A C 1
ATOM 709 O O . ASN A 1 100 ? -3.357 -7.246 2.541 1.00 93.94 100 ASN A O 1
ATOM 713 N N . VAL A 1 101 ? -1.420 -8.245 3.047 1.00 90.75 101 VAL A N 1
ATOM 714 C CA . VAL A 1 101 ? -0.993 -8.446 1.649 1.00 90.75 101 VAL A CA 1
ATOM 715 C C . VAL A 1 101 ? -0.636 -9.910 1.384 1.00 90.75 101 VAL A C 1
ATOM 717 O O . VAL A 1 101 ? 0.185 -10.476 2.101 1.00 90.75 101 VAL A O 1
ATOM 720 N N . GLY A 1 102 ? -1.183 -10.506 0.323 1.00 88.75 102 GLY A N 1
ATOM 721 C CA . GLY A 1 102 ? -0.951 -11.888 -0.102 1.00 88.75 102 GLY A CA 1
ATOM 722 C C . GLY A 1 102 ? -2.237 -12.719 -0.095 1.00 88.75 102 GLY A C 1
ATOM 723 O O . GLY A 1 102 ? -3.258 -12.293 -0.629 1.00 88.75 102 GLY A O 1
ATOM 724 N N . LYS A 1 103 ? -2.198 -13.916 0.497 1.00 90.44 103 LYS A N 1
ATOM 725 C CA . LYS A 1 103 ? -3.403 -14.731 0.714 1.00 90.44 103 LYS A CA 1
ATOM 726 C C . LYS A 1 103 ? -3.998 -14.346 2.061 1.00 90.44 103 LYS A C 1
ATOM 728 O O . LYS A 1 103 ? -3.385 -14.633 3.080 1.00 90.44 103 LYS A O 1
ATOM 733 N N . VAL A 1 104 ? -5.150 -13.692 2.076 1.00 93.25 104 VAL A N 1
ATOM 734 C CA . VAL A 1 104 ? -5.765 -13.112 3.272 1.00 93.25 104 VAL A CA 1
ATOM 735 C C . VAL A 1 104 ? -7.083 -13.819 3.573 1.00 93.25 104 VAL A C 1
ATOM 737 O O . VAL A 1 104 ? -8.016 -13.779 2.779 1.00 93.25 104 VAL A O 1
ATOM 740 N N . SER A 1 105 ? -7.184 -14.438 4.747 1.00 96.62 105 SER A N 1
ATOM 741 C CA . SER A 1 105 ? -8.417 -15.041 5.254 1.00 96.62 105 SER A CA 1
ATOM 742 C C . SER A 1 105 ? -8.800 -14.421 6.594 1.00 96.62 105 SER A C 1
ATOM 744 O O . SER A 1 105 ? -8.041 -14.499 7.561 1.00 96.62 105 SER A O 1
ATOM 746 N N . VAL A 1 106 ? -9.984 -13.814 6.658 1.00 97.62 106 VAL A N 1
ATOM 747 C CA . VAL A 1 106 ? -10.530 -13.181 7.864 1.00 97.62 106 VAL A CA 1
ATOM 748 C C . VAL A 1 106 ? -11.829 -13.873 8.245 1.00 97.62 106 VAL A C 1
ATOM 750 O O . VAL A 1 106 ? -12.863 -13.666 7.615 1.00 97.62 106 VAL A O 1
ATOM 753 N N . SER A 1 107 ? -11.780 -14.682 9.297 1.00 97.81 107 SER A N 1
ATOM 754 C CA . SER A 1 107 ? -12.954 -15.312 9.921 1.00 97.81 107 SER A CA 1
ATOM 755 C C . SER A 1 107 ? -13.261 -14.749 11.310 1.00 97.81 107 SER A C 1
ATOM 757 O O . SER A 1 107 ? -14.400 -14.838 11.757 1.00 97.81 107 SER A O 1
ATOM 759 N N . GLY A 1 108 ? -12.272 -14.129 11.960 1.00 97.69 108 GLY A N 1
ATOM 76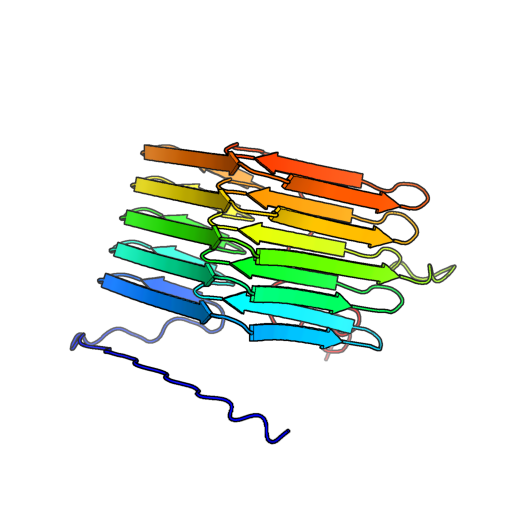0 C CA . GLY A 1 108 ? -12.439 -13.332 13.174 1.00 97.69 108 GLY A CA 1
ATOM 761 C C . GLY A 1 108 ? -12.653 -11.848 12.866 1.00 97.69 108 GLY A C 1
ATOM 762 O O . GLY A 1 108 ? -13.467 -11.495 12.014 1.00 97.69 108 GLY A O 1
ATOM 763 N N . THR A 1 109 ? -11.912 -10.973 13.550 1.00 98.31 109 THR A N 1
ATOM 764 C CA . THR A 1 109 ? -11.955 -9.515 13.341 1.00 98.31 109 THR A CA 1
ATOM 765 C C . THR A 1 109 ? -10.610 -8.985 12.847 1.00 98.31 109 THR A C 1
ATOM 767 O O . THR A 1 109 ? -9.582 -9.208 13.482 1.00 98.31 109 THR A O 1
ATOM 770 N N . SER A 1 110 ? -10.614 -8.238 11.747 1.00 98.19 110 SER A N 1
ATOM 771 C CA . SER A 1 110 ? -9.468 -7.473 11.252 1.00 98.19 110 SER A CA 1
ATOM 772 C C . SER A 1 110 ? -9.814 -5.989 11.269 1.00 98.19 110 SER A C 1
ATOM 774 O O . SER A 1 110 ? -10.799 -5.583 10.661 1.00 98.19 110 SER A O 1
ATOM 776 N N . ASN A 1 111 ? -9.024 -5.193 11.982 1.00 98.19 111 ASN A N 1
ATOM 777 C CA . ASN A 1 111 ? -9.152 -3.745 12.049 1.00 98.19 111 ASN A CA 1
ATOM 778 C C . ASN A 1 111 ? -7.864 -3.114 11.529 1.00 98.19 111 ASN A C 1
ATOM 780 O O . ASN A 1 111 ? -6.804 -3.245 12.143 1.00 98.19 111 ASN A O 1
ATOM 784 N N . GLN A 1 112 ? -7.972 -2.407 10.416 1.00 98.31 112 GLN A N 1
ATOM 785 C CA . GLN A 1 112 ? -6.881 -1.727 9.744 1.00 98.31 112 GLN A CA 1
ATOM 786 C C . GLN A 1 112 ? -7.133 -0.229 9.755 1.00 98.31 112 GLN A C 1
ATOM 788 O O . GLN A 1 112 ? -8.079 0.249 9.136 1.00 98.31 112 GLN A O 1
ATOM 793 N N . THR A 1 113 ? -6.264 0.510 10.432 1.00 98.31 113 THR A N 1
ATOM 794 C CA . THR A 1 113 ? -6.372 1.957 10.588 1.00 98.31 113 THR A CA 1
ATOM 795 C C . THR A 1 113 ? -5.065 2.603 10.160 1.00 98.31 113 THR A C 1
ATOM 797 O O . THR A 1 113 ? -4.024 2.385 10.776 1.00 98.31 113 THR A O 1
ATOM 800 N N . ALA A 1 114 ? -5.105 3.430 9.122 1.00 97.62 114 ALA A N 1
ATOM 801 C CA . ALA A 1 114 ? -3.973 4.248 8.709 1.00 97.62 114 ALA A CA 1
ATOM 802 C C . ALA A 1 114 ? -4.384 5.723 8.711 1.00 97.62 114 ALA A C 1
ATOM 804 O O . ALA A 1 114 ? -5.287 6.105 7.977 1.00 97.62 114 ALA A O 1
ATOM 805 N N . ASN A 1 115 ? -3.723 6.536 9.535 1.00 96.50 115 ASN A N 1
ATOM 806 C CA . ASN A 1 115 ? -3.945 7.976 9.646 1.00 96.50 115 ASN A CA 1
ATOM 807 C C . ASN A 1 115 ? -2.689 8.719 9.201 1.00 96.50 115 ASN A C 1
ATOM 809 O O . ASN A 1 115 ? -1.606 8.471 9.723 1.00 96.50 115 ASN A O 1
ATOM 813 N N . VAL A 1 116 ? -2.830 9.637 8.253 1.00 94.00 116 VAL A N 1
ATOM 814 C CA . VAL A 1 116 ? -1.725 10.343 7.605 1.00 94.00 116 VAL A CA 1
ATOM 815 C C . VAL A 1 116 ? -2.014 11.841 7.649 1.00 94.00 116 VAL A C 1
ATOM 817 O O . VAL A 1 116 ? -2.684 12.400 6.786 1.00 94.00 116 VAL A O 1
ATOM 820 N N . ILE A 1 117 ? -1.553 12.480 8.717 1.00 94.06 117 ILE A N 1
ATOM 821 C CA . ILE A 1 117 ? -1.908 13.841 9.124 1.00 94.06 117 ILE A CA 1
ATOM 822 C C . ILE A 1 117 ? -0.718 14.757 8.852 1.00 94.06 117 ILE A C 1
ATOM 824 O O . ILE A 1 117 ? 0.392 14.494 9.311 1.00 94.06 117 ILE A O 1
ATOM 828 N N . GLU A 1 118 ? -0.925 15.824 8.089 1.00 91.50 118 GLU A N 1
ATOM 829 C CA . GLU A 1 118 ? 0.131 16.741 7.636 1.00 91.50 118 GLU A CA 1
ATOM 830 C C . GLU A 1 118 ? 1.330 16.004 7.025 1.00 91.50 118 GLU A C 1
ATOM 832 O O . GLU A 1 118 ? 2.486 16.357 7.234 1.00 91.50 118 GLU A O 1
ATOM 837 N N . SER A 1 119 ? 1.042 14.910 6.320 1.00 85.88 119 SER A N 1
ATOM 838 C CA . SER A 1 119 ? 2.028 13.914 5.918 1.00 85.88 119 SER A CA 1
ATOM 839 C C . SER A 1 119 ? 1.883 13.540 4.444 1.00 85.88 119 SER A C 1
ATOM 841 O O . SER A 1 119 ? 0.821 13.710 3.840 1.00 85.88 119 SER A O 1
ATOM 843 N N . SER A 1 120 ? 2.955 13.003 3.863 1.00 93.56 120 SER A N 1
ATOM 844 C CA . SER A 1 120 ? 2.991 12.543 2.470 1.00 93.56 120 SER A CA 1
ATOM 845 C C . SER A 1 120 ? 3.471 11.096 2.349 1.00 93.56 120 SER A C 1
ATOM 847 O O . SER A 1 120 ? 4.316 10.638 3.117 1.00 93.56 120 SER A O 1
ATOM 849 N N . MET A 1 121 ? 2.953 10.385 1.354 1.00 96.06 121 MET A N 1
ATOM 850 C CA . MET A 1 121 ? 3.285 9.009 1.008 1.00 96.06 121 MET A CA 1
ATOM 851 C C . MET A 1 121 ? 3.680 8.926 -0.464 1.00 96.06 121 MET A C 1
ATOM 853 O O . MET A 1 121 ? 2.907 9.307 -1.339 1.00 96.06 121 MET A O 1
ATOM 857 N N . TYR A 1 122 ? 4.854 8.365 -0.729 1.00 97.25 122 TYR A N 1
ATOM 858 C CA . TYR A 1 122 ? 5.393 8.157 -2.066 1.00 97.25 122 TYR A CA 1
ATOM 859 C C . TYR A 1 122 ? 5.806 6.699 -2.227 1.00 97.25 122 TYR A C 1
ATOM 861 O O . TYR A 1 122 ? 6.597 6.179 -1.434 1.00 97.25 122 TYR A O 1
ATOM 869 N N . ASN A 1 123 ? 5.300 6.052 -3.269 1.00 95.75 123 ASN A N 1
ATOM 870 C CA . ASN A 1 123 ? 5.744 4.736 -3.700 1.00 95.75 123 ASN A CA 1
ATOM 871 C C . ASN A 1 123 ? 6.101 4.806 -5.184 1.00 95.75 123 ASN A C 1
ATOM 873 O O . ASN A 1 123 ? 5.288 5.216 -6.008 1.00 95.75 123 ASN A O 1
ATOM 877 N N . THR A 1 124 ? 7.334 4.465 -5.536 1.00 94.19 124 THR A N 1
ATOM 878 C CA . THR A 1 124 ? 7.830 4.639 -6.901 1.00 94.19 124 THR A CA 1
ATOM 879 C C . THR A 1 124 ? 8.632 3.428 -7.349 1.00 94.19 124 THR A C 1
ATOM 881 O O . THR A 1 124 ? 9.586 3.032 -6.684 1.00 94.19 124 THR A O 1
ATOM 884 N N . ALA A 1 125 ? 8.264 2.881 -8.505 1.00 89.88 125 ALA A N 1
ATOM 885 C CA . ALA A 1 125 ? 9.036 1.895 -9.248 1.00 89.88 125 ALA A CA 1
ATOM 886 C C . ALA A 1 125 ? 9.396 2.467 -10.631 1.00 89.88 125 ALA A C 1
ATOM 888 O O . ALA A 1 125 ? 8.513 2.867 -11.395 1.00 89.88 125 ALA A O 1
ATOM 889 N N . GLU A 1 126 ? 10.683 2.522 -10.976 1.00 85.69 126 GLU A N 1
ATOM 890 C CA . GLU A 1 126 ? 11.157 3.030 -12.271 1.00 85.69 126 GLU A CA 1
ATOM 891 C C . GLU A 1 126 ? 11.995 1.978 -12.999 1.00 85.69 126 GLU A C 1
ATOM 893 O O . GLU A 1 126 ? 13.146 1.735 -12.660 1.00 85.69 126 GLU A O 1
ATOM 898 N N . GLY A 1 127 ? 11.416 1.385 -14.040 1.00 70.00 127 GLY A N 1
ATOM 899 C CA . GLY A 1 127 ? 12.042 0.408 -14.913 1.00 70.00 127 GLY A CA 1
ATOM 900 C C . GLY A 1 127 ? 12.590 1.044 -16.182 1.00 70.00 127 GLY A C 1
ATOM 901 O O . GLY A 1 127 ? 11.849 1.645 -16.962 1.00 70.00 127 GLY A O 1
ATOM 902 N N . ASN A 1 128 ? 13.881 0.844 -16.445 1.00 57.06 128 ASN A N 1
ATOM 903 C CA . ASN A 1 128 ? 14.444 1.040 -17.779 1.00 57.06 128 ASN A CA 1
ATOM 904 C C . ASN A 1 128 ? 14.088 -0.191 -18.607 1.00 57.06 128 ASN A C 1
ATOM 906 O O . ASN A 1 128 ? 14.725 -1.225 -18.443 1.00 57.06 128 ASN A O 1
ATOM 910 N N . GLY A 1 129 ? 13.034 -0.107 -19.425 1.00 50.81 129 GLY A N 1
ATOM 911 C CA . GLY A 1 129 ? 12.571 -1.226 -20.249 1.00 50.81 129 GLY A CA 1
ATOM 912 C C . GLY A 1 129 ? 13.743 -1.934 -20.928 1.00 50.81 129 GLY A C 1
ATOM 913 O O . GLY A 1 129 ? 14.408 -1.343 -21.778 1.00 50.81 129 GLY A O 1
ATOM 914 N N . CYS A 1 130 ? 14.034 -3.171 -20.527 1.00 43.28 130 CYS A N 1
ATOM 915 C CA . CYS A 1 130 ? 15.011 -3.966 -21.245 1.00 43.28 130 CYS A CA 1
ATOM 916 C C . CYS A 1 130 ? 14.323 -4.571 -22.470 1.00 43.28 130 CYS A C 1
ATOM 918 O O . CYS A 1 130 ? 13.272 -5.203 -22.377 1.00 43.28 130 CYS A O 1
ATOM 920 N N . VAL A 1 131 ? 14.900 -4.326 -23.643 1.00 39.97 131 VAL A N 1
ATOM 921 C CA . VAL A 1 131 ? 14.439 -4.909 -24.904 1.00 39.97 131 VAL A CA 1
ATOM 922 C C . VAL A 1 131 ? 14.895 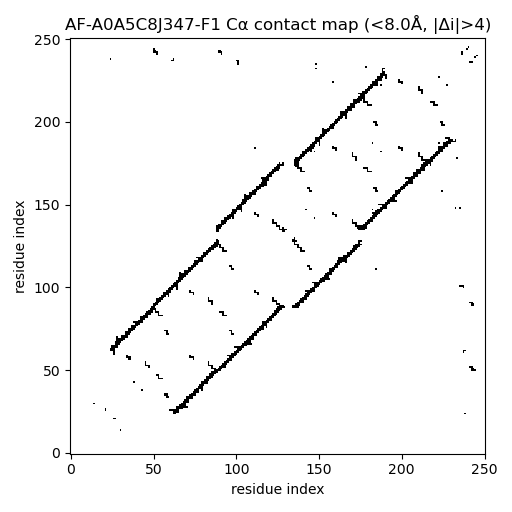-6.369 -24.926 1.00 39.97 131 VAL A C 1
ATOM 924 O O . VAL A 1 131 ? 16.094 -6.631 -24.949 1.00 39.97 131 VAL A O 1
ATOM 927 N N . GLY A 1 132 ? 13.949 -7.313 -24.898 1.00 42.22 132 GLY A N 1
ATOM 928 C CA . GLY A 1 132 ? 14.223 -8.752 -25.020 1.00 42.22 132 GLY A CA 1
ATOM 929 C C . GLY A 1 132 ? 14.322 -9.544 -23.711 1.00 42.22 132 GLY A C 1
ATOM 930 O O . GLY A 1 132 ? 14.644 -10.727 -23.765 1.00 42.22 132 GLY A O 1
ATOM 931 N N . CYS A 1 133 ? 14.025 -8.944 -22.554 1.00 47.62 133 CYS A N 1
ATOM 932 C CA . CYS A 1 133 ? 13.670 -9.725 -21.369 1.00 47.62 133 CYS A CA 1
ATOM 933 C C . CYS A 1 133 ? 12.148 -9.904 -21.333 1.00 47.62 133 CYS A C 1
ATOM 935 O O . CYS A 1 133 ? 11.422 -8.946 -21.591 1.00 47.62 133 CYS A O 1
ATOM 937 N N . ASP A 1 134 ? 11.659 -11.054 -20.862 1.00 45.88 134 ASP A N 1
ATOM 938 C CA . ASP A 1 134 ? 10.256 -11.203 -20.425 1.00 45.88 134 ASP A CA 1
ATOM 939 C C . ASP A 1 134 ? 9.899 -10.245 -19.259 1.00 45.88 134 ASP A C 1
ATOM 941 O O . ASP A 1 134 ? 8.744 -10.134 -18.860 1.00 45.88 134 ASP A O 1
ATOM 945 N N . ALA A 1 135 ? 10.903 -9.543 -18.715 1.00 44.56 135 ALA A N 1
ATOM 946 C CA . ALA A 1 135 ? 10.830 -8.576 -17.632 1.00 44.56 135 ALA A CA 1
ATOM 947 C C . ALA A 1 135 ? 11.136 -7.136 -18.104 1.00 44.56 135 ALA A C 1
ATOM 949 O O . ALA A 1 135 ? 12.111 -6.514 -17.689 1.00 44.56 135 ALA A O 1
ATOM 950 N N . GLY A 1 136 ? 10.260 -6.546 -18.913 1.00 47.25 136 GLY A N 1
ATOM 951 C CA . GLY A 1 136 ? 9.767 -5.238 -18.477 1.00 47.25 136 GLY A CA 1
ATOM 952 C C . GLY A 1 136 ? 8.838 -5.527 -17.289 1.00 47.25 136 GLY A C 1
ATOM 953 O O . GLY A 1 136 ? 8.253 -6.596 -17.227 1.00 47.25 136 GLY A O 1
ATOM 954 N N . THR A 1 137 ? 8.646 -4.687 -16.287 1.00 68.94 137 THR A N 1
ATOM 955 C CA . THR A 1 137 ? 7.754 -3.537 -16.408 1.00 68.94 137 THR A CA 1
ATOM 956 C C . THR A 1 137 ? 7.540 -3.045 -14.979 1.00 68.94 137 THR A C 1
ATOM 958 O O . THR A 1 137 ? 7.079 -3.831 -14.160 1.00 68.94 137 THR A O 1
ATOM 961 N N . ALA A 1 138 ? 7.934 -1.832 -14.601 1.00 82.56 138 ALA A N 1
ATOM 962 C CA . ALA A 1 138 ? 7.918 -1.435 -13.186 1.00 82.56 138 ALA A CA 1
ATOM 963 C C . ALA A 1 138 ? 6.569 -1.708 -12.491 1.00 82.56 138 ALA A C 1
ATOM 965 O O . ALA A 1 138 ? 5.523 -1.413 -13.070 1.00 82.56 138 ALA A O 1
ATOM 966 N N . VAL A 1 139 ? 6.591 -2.233 -11.260 1.00 85.62 139 VAL A N 1
ATOM 967 C CA . VAL A 1 139 ? 5.371 -2.507 -10.482 1.00 85.62 139 VAL A CA 1
ATOM 968 C C . VAL A 1 139 ? 5.380 -1.744 -9.166 1.00 85.62 139 VAL A C 1
ATOM 970 O O . VAL A 1 139 ? 6.271 -1.922 -8.339 1.00 85.62 139 VAL A O 1
ATOM 973 N N . ALA A 1 140 ? 4.360 -0.924 -8.940 1.00 91.19 140 ALA A N 1
ATOM 974 C CA . ALA A 1 140 ? 4.213 -0.128 -7.731 1.00 91.19 140 ALA A CA 1
ATOM 975 C C . ALA A 1 140 ? 2.890 -0.463 -7.023 1.00 91.19 140 ALA A C 1
ATOM 977 O O . ALA A 1 140 ? 1.816 -0.129 -7.519 1.00 91.19 140 ALA A O 1
ATOM 978 N N . TYR A 1 141 ? 2.970 -1.109 -5.857 1.00 92.88 141 TYR A N 1
ATOM 979 C CA . TYR A 1 141 ? 1.837 -1.409 -4.977 1.00 92.88 141 TYR A CA 1
ATOM 980 C C . TYR A 1 141 ? 1.855 -0.485 -3.752 1.00 92.88 141 TYR A C 1
ATOM 982 O O . TYR A 1 141 ? 2.723 -0.631 -2.889 1.00 92.88 141 TYR A O 1
ATOM 990 N N . GLN A 1 142 ? 0.889 0.425 -3.640 1.00 95.88 142 GLN A N 1
ATOM 991 C CA . GLN A 1 142 ? 0.705 1.277 -2.463 1.00 95.88 142 GLN A CA 1
ATOM 992 C C . GLN A 1 142 ? -0.599 0.916 -1.753 1.00 95.88 142 GLN A C 1
ATOM 994 O O . GLN A 1 142 ? -1.688 1.127 -2.273 1.00 95.88 142 GLN A O 1
ATOM 999 N N . ASN A 1 143 ? -0.476 0.372 -0.550 1.00 96.06 143 ASN A N 1
ATOM 1000 C CA . ASN A 1 143 ? -1.577 -0.153 0.243 1.00 96.06 143 ASN A CA 1
ATOM 1001 C C . ASN A 1 143 ? -1.661 0.621 1.564 1.00 96.06 143 ASN A C 1
ATOM 1003 O O . ASN A 1 143 ? -0.681 0.686 2.309 1.00 96.06 143 ASN A O 1
ATOM 1007 N N . ALA A 1 144 ? -2.822 1.179 1.893 1.00 97.44 144 ALA A N 1
ATOM 1008 C CA . ALA A 1 144 ? -3.074 1.771 3.202 1.00 97.44 144 ALA A CA 1
ATOM 1009 C C . ALA A 1 144 ? -4.415 1.292 3.750 1.00 97.44 144 ALA A C 1
ATOM 1011 O O . ALA A 1 144 ? -5.446 1.387 3.087 1.00 97.44 144 ALA A O 1
ATOM 1012 N N . ALA A 1 145 ? -4.385 0.757 4.967 1.00 97.81 145 ALA A N 1
ATOM 1013 C CA . ALA A 1 145 ? -5.528 0.151 5.630 1.00 97.81 145 ALA A CA 1
ATOM 1014 C C . ALA A 1 145 ? -6.296 -0.865 4.759 1.00 97.81 145 ALA A C 1
ATOM 1016 O O . ALA A 1 145 ? -7.516 -0.854 4.750 1.00 97.81 145 ALA A O 1
ATOM 1017 N N . SER A 1 146 ? -5.620 -1.709 3.975 1.00 96.69 146 SER A N 1
ATOM 1018 C CA . SER A 1 146 ? -6.261 -2.522 2.922 1.00 96.69 146 SER A CA 1
ATOM 1019 C C . SER A 1 146 ? -6.011 -4.027 3.068 1.00 96.69 146 SER A C 1
ATOM 1021 O O . SER A 1 146 ? -5.142 -4.453 3.833 1.00 96.69 146 SER A O 1
ATOM 1023 N N . ASN A 1 147 ? -6.772 -4.831 2.321 1.00 95.06 147 ASN A N 1
ATOM 1024 C CA . ASN A 1 147 ? -6.465 -6.233 2.040 1.00 95.06 147 ASN A CA 1
ATOM 1025 C C . ASN A 1 147 ? -6.149 -6.381 0.542 1.00 95.06 147 ASN A C 1
ATOM 1027 O O . ASN A 1 147 ? -6.939 -5.962 -0.302 1.00 95.06 147 ASN A O 1
ATOM 1031 N N . HIS A 1 148 ? -5.013 -6.983 0.199 1.00 91.94 148 HIS A N 1
ATOM 1032 C CA . HIS A 1 148 ? -4.544 -7.092 -1.183 1.00 91.94 148 HIS A CA 1
ATOM 1033 C C . HIS A 1 148 ? -4.119 -8.528 -1.511 1.00 91.94 148 HIS A C 1
ATOM 1035 O O . HIS A 1 148 ? -3.124 -9.007 -0.970 1.00 91.94 148 HIS A O 1
ATOM 1041 N N . GLY A 1 149 ? -4.845 -9.193 -2.408 1.00 90.00 149 GLY A N 1
ATOM 1042 C CA . GLY A 1 149 ? -4.532 -10.488 -3.006 1.00 90.00 149 GLY A CA 1
ATOM 1043 C C . GLY A 1 149 ? -5.682 -11.473 -3.059 1.00 90.00 149 GLY A C 1
ATOM 1044 O O . GLY A 1 149 ? -6.733 -11.137 -3.588 1.00 90.00 149 GLY A O 1
ATOM 1045 N N . ASP A 1 150 ? -5.471 -12.708 -2.606 1.00 91.19 150 ASP A N 1
ATOM 1046 C CA . ASP A 1 150 ? -6.560 -13.688 -2.490 1.00 91.19 150 ASP A CA 1
ATOM 1047 C C . ASP A 1 150 ? -7.264 -13.448 -1.156 1.00 91.19 150 ASP A C 1
ATOM 1049 O O . ASP A 1 150 ? -6.799 -13.903 -0.112 1.00 91.19 150 ASP A O 1
ATOM 1053 N N . VAL A 1 151 ? -8.313 -12.630 -1.188 1.00 93.56 151 VAL A N 1
ATOM 1054 C CA . VAL A 1 151 ? -9.011 -12.081 -0.028 1.00 93.56 151 VAL A CA 1
ATOM 1055 C C . VAL A 1 151 ? -10.321 -12.829 0.188 1.00 93.56 151 VAL A C 1
ATOM 1057 O O . VAL A 1 151 ? -11.259 -12.723 -0.597 1.00 93.56 151 VAL A O 1
ATOM 1060 N N . THR A 1 152 ? -10.422 -13.534 1.311 1.00 96.81 152 THR A N 1
ATOM 1061 C CA . THR A 1 152 ? -11.667 -14.135 1.799 1.00 96.81 152 THR A CA 1
ATOM 1062 C C . THR A 1 152 ? -12.036 -13.550 3.157 1.00 96.81 152 THR A C 1
ATOM 1064 O O . THR A 1 152 ? -11.292 -13.706 4.125 1.00 96.81 152 THR A O 1
ATOM 1067 N N . ILE A 1 153 ? -13.203 -12.916 3.252 1.00 97.69 153 ILE A N 1
ATOM 1068 C CA . ILE A 1 153 ? -13.732 -12.336 4.492 1.00 97.69 153 ILE A CA 1
ATOM 1069 C C . ILE A 1 153 ? -15.057 -13.023 4.828 1.00 97.69 153 ILE A C 1
ATOM 1071 O O . ILE A 1 153 ? -16.072 -12.800 4.172 1.00 97.69 153 ILE A O 1
ATOM 1075 N N . SER A 1 154 ? -15.055 -13.858 5.864 1.00 98.06 154 SER A N 1
ATOM 1076 C CA . SER A 1 154 ? -16.257 -14.461 6.457 1.00 98.06 154 SER A CA 1
ATOM 1077 C C . SER A 1 154 ? -16.578 -13.907 7.850 1.00 98.06 154 SER A C 1
ATOM 1079 O O . SER A 1 154 ? -17.683 -14.103 8.342 1.00 98.06 154 SER A O 1
ATOM 1081 N N . GLY A 1 155 ? -15.616 -13.234 8.488 1.00 97.81 155 GLY A N 1
ATOM 1082 C CA . GLY A 1 155 ? -15.774 -12.530 9.760 1.00 97.81 155 GLY A CA 1
ATOM 1083 C C . GLY A 1 155 ? -16.059 -11.039 9.569 1.00 97.81 155 GLY A C 1
ATOM 1084 O O . GLY A 1 155 ? -16.863 -10.654 8.725 1.00 97.81 155 GLY A O 1
ATOM 1085 N N . THR A 1 156 ? -15.389 -10.189 10.349 1.00 98.50 156 THR A N 1
ATOM 1086 C CA . THR A 1 156 ? -15.463 -8.723 10.225 1.00 98.50 156 THR A CA 1
ATOM 1087 C C . THR A 1 156 ? -14.124 -8.149 9.771 1.00 98.50 156 THR A C 1
ATOM 1089 O O . THR A 1 156 ? -13.097 -8.400 10.397 1.00 98.50 156 THR A O 1
ATOM 1092 N N . SER A 1 157 ? -14.139 -7.343 8.713 1.00 98.00 157 SER A N 1
ATOM 1093 C CA . SER A 1 157 ? -13.009 -6.538 8.249 1.00 98.00 157 SER A CA 1
ATOM 1094 C C . SER A 1 157 ? -13.403 -5.064 8.282 1.00 98.00 157 SER A C 1
ATOM 1096 O O . SER A 1 157 ? -14.386 -4.674 7.656 1.00 98.00 157 SER A O 1
ATOM 1098 N N . ASN A 1 158 ? -12.654 -4.254 9.023 1.00 98.44 158 ASN A N 1
ATOM 1099 C CA . ASN A 1 158 ? -12.836 -2.812 9.107 1.00 98.44 158 ASN A CA 1
ATOM 1100 C C . ASN A 1 158 ? -11.571 -2.129 8.597 1.00 98.44 158 ASN A C 1
ATOM 1102 O O . ASN A 1 158 ? -10.499 -2.271 9.180 1.00 98.44 158 ASN A O 1
ATOM 1106 N N . GLN A 1 159 ? -11.708 -1.370 7.521 1.00 98.31 159 GLN A N 1
ATOM 1107 C CA . GLN A 1 159 ? -10.626 -0.678 6.844 1.00 98.31 159 GLN A CA 1
ATOM 1108 C C . GLN A 1 159 ? -10.883 0.820 6.892 1.00 98.31 159 GLN A C 1
ATOM 1110 O O . GLN A 1 159 ? -11.860 1.316 6.332 1.00 98.31 159 GLN A O 1
ATOM 1115 N N . TYR A 1 160 ? -9.995 1.543 7.558 1.00 98.31 160 TYR A N 1
ATOM 1116 C CA . TYR A 1 160 ? -10.101 2.976 7.758 1.00 98.31 160 TYR A CA 1
ATOM 1117 C C . TYR A 1 160 ? -8.809 3.654 7.321 1.00 98.31 160 TYR A C 1
ATOM 1119 O O . TYR A 1 160 ? -7.765 3.519 7.964 1.00 98.31 160 TYR A O 1
ATOM 1127 N N . PHE A 1 161 ? -8.884 4.391 6.219 1.00 98.00 161 PHE A N 1
ATOM 1128 C CA . PHE A 1 161 ? -7.802 5.243 5.761 1.00 98.00 161 PHE A CA 1
ATOM 1129 C C . PHE A 1 161 ? -8.188 6.706 5.913 1.00 98.00 161 PHE A C 1
ATOM 1131 O O . PHE A 1 161 ? -9.223 7.162 5.425 1.00 98.00 161 PHE A O 1
ATOM 1138 N N . GLY A 1 162 ? -7.311 7.435 6.582 1.00 97.06 162 GLY A N 1
ATOM 1139 C CA . GLY A 1 162 ? -7.432 8.846 6.827 1.00 97.06 162 GLY A CA 1
ATOM 1140 C C . GLY A 1 162 ? -6.228 9.606 6.367 1.00 97.06 162 GLY A C 1
ATOM 1141 O O . GLY A 1 162 ? -5.110 9.283 6.755 1.00 97.06 162 GLY A O 1
ATOM 1142 N N . MET A 1 163 ? -6.458 10.662 5.604 1.00 94.81 163 MET A N 1
ATOM 1143 C CA . MET A 1 163 ? -5.403 11.573 5.214 1.00 94.81 163 MET A CA 1
ATOM 1144 C C . MET A 1 163 ? -5.877 13.019 5.366 1.00 94.81 163 MET A C 1
ATOM 1146 O O . MET A 1 163 ? -6.966 13.385 4.916 1.00 94.81 163 MET A O 1
ATOM 1150 N N . SER A 1 164 ? -5.097 13.842 6.064 1.00 92.81 164 SER A N 1
ATOM 1151 C CA . SER A 1 164 ? -5.454 15.239 6.317 1.00 92.81 164 SER A CA 1
ATOM 1152 C C . SER A 1 164 ? -4.246 16.176 6.311 1.00 92.81 164 SER A C 1
ATOM 1154 O O . SER A 1 164 ? -3.109 15.732 6.437 1.00 92.81 164 SER A O 1
ATOM 1156 N N . GLY A 1 165 ? -4.477 17.484 6.158 1.00 81.81 165 GLY A N 1
ATOM 1157 C CA . GLY A 1 165 ? -3.493 18.512 6.525 1.00 81.81 165 GLY A CA 1
ATOM 1158 C C . GLY A 1 165 ? -2.329 18.792 5.556 1.00 81.81 165 GLY A C 1
ATOM 1159 O O . GLY A 1 165 ? -1.259 19.152 6.012 1.00 81.81 165 GLY A O 1
ATOM 1160 N N . GLY A 1 166 ? -2.487 18.686 4.234 1.00 72.88 166 GLY A N 1
ATOM 1161 C CA . GLY A 1 166 ? -1.380 18.941 3.276 1.00 72.88 166 GLY A CA 1
ATOM 1162 C C . GLY A 1 166 ? -0.893 17.659 2.613 1.00 72.88 166 GLY A C 1
ATOM 1163 O O . GLY A 1 166 ? 0.291 17.340 2.599 1.00 72.88 166 GLY A O 1
ATOM 1164 N N . SER A 1 167 ? -1.870 16.884 2.172 1.00 76.25 167 SER A N 1
ATOM 1165 C CA . SER A 1 167 ? -1.827 15.454 1.946 1.00 76.25 167 SER A CA 1
ATOM 1166 C C . SER A 1 167 ? -1.281 15.107 0.564 1.00 76.25 167 SER A C 1
ATOM 1168 O O . SER A 1 167 ? -1.722 15.676 -0.424 1.00 76.25 167 SER A O 1
ATOM 1170 N N . VAL A 1 168 ? -0.392 14.126 0.440 1.00 81.12 168 VAL A N 1
ATOM 1171 C CA . VAL A 1 168 ? -0.072 13.526 -0.867 1.00 81.12 168 VAL A CA 1
ATOM 1172 C C . VAL A 1 168 ? 0.053 12.015 -0.709 1.00 81.12 168 VAL A C 1
ATOM 1174 O O . VAL A 1 168 ? 0.800 11.557 0.145 1.00 81.12 168 VAL A O 1
ATOM 1177 N N . ALA A 1 169 ? -0.667 11.248 -1.520 1.00 95.88 169 ALA A N 1
ATOM 1178 C CA . ALA A 1 169 ? -0.480 9.826 -1.761 1.00 95.88 169 ALA A CA 1
ATOM 1179 C C . ALA A 1 169 ? -0.158 9.647 -3.246 1.00 95.88 169 ALA A C 1
ATOM 1181 O O . ALA A 1 169 ? -1.043 9.744 -4.091 1.00 95.88 169 ALA A O 1
ATOM 1182 N N . ASP A 1 170 ? 1.107 9.417 -3.566 1.00 97.50 170 ASP A N 1
ATOM 1183 C CA . ASP A 1 170 ? 1.575 9.266 -4.939 1.00 97.50 170 ASP A CA 1
ATOM 1184 C C . ASP A 1 170 ? 2.147 7.862 -5.136 1.00 97.50 170 ASP A C 1
ATOM 1186 O O . ASP A 1 170 ? 3.097 7.452 -4.459 1.00 97.50 170 ASP A O 1
ATOM 1190 N N . ASN A 1 171 ? 1.532 7.113 -6.046 1.00 96.38 171 ASN A N 1
ATOM 1191 C CA . ASN A 1 171 ? 1.995 5.810 -6.482 1.00 96.38 171 ASN A CA 1
ATOM 1192 C C . ASN A 1 171 ? 2.363 5.876 -7.962 1.00 96.38 171 ASN A C 1
ATOM 1194 O O . ASN A 1 171 ? 1.524 6.182 -8.808 1.00 96.38 171 ASN A O 1
ATOM 1198 N N . LYS A 1 172 ? 3.613 5.556 -8.286 1.00 94.94 172 LYS A N 1
ATOM 1199 C CA . LYS A 1 172 ? 4.147 5.711 -9.635 1.00 94.94 172 LYS A CA 1
ATOM 1200 C C . LYS A 1 172 ? 4.885 4.463 -10.092 1.00 94.94 172 LYS A C 1
ATOM 1202 O O . LYS A 1 172 ? 5.820 4.011 -9.438 1.00 94.94 172 LYS A O 1
ATOM 1207 N N . ALA A 1 173 ? 4.526 3.973 -11.269 1.00 90.38 173 ALA A N 1
ATOM 1208 C CA . ALA A 1 173 ? 5.264 2.963 -12.006 1.00 90.38 173 ALA A CA 1
ATOM 1209 C C . ALA A 1 173 ? 5.653 3.512 -13.386 1.00 90.38 173 ALA A C 1
ATOM 1211 O O . ALA A 1 173 ? 4.817 4.068 -14.099 1.00 90.38 173 ALA A O 1
ATOM 1212 N N . LYS A 1 174 ? 6.919 3.381 -13.789 1.00 88.25 174 LYS A N 1
ATOM 1213 C CA . LYS A 1 174 ? 7.402 3.847 -15.100 1.00 88.25 174 LYS A CA 1
ATOM 1214 C C . LYS A 1 174 ? 8.167 2.748 -15.836 1.00 88.25 174 LYS A C 1
ATOM 1216 O O . LYS A 1 174 ? 9.083 2.177 -15.266 1.00 88.25 174 LYS A O 1
ATOM 1221 N N . GLY A 1 175 ? 7.829 2.492 -17.096 1.00 80.94 175 GLY A N 1
ATOM 1222 C CA . GLY A 1 175 ? 8.429 1.474 -17.966 1.00 80.94 175 GLY A CA 1
ATOM 1223 C C . GLY A 1 175 ? 7.391 0.890 -18.933 1.00 80.94 175 GLY A C 1
ATOM 1224 O O . GLY A 1 175 ? 6.195 1.085 -18.727 1.00 80.94 175 GLY A O 1
ATOM 1225 N N . ALA A 1 176 ? 7.819 0.154 -19.971 1.00 77.00 176 ALA A N 1
ATOM 1226 C CA . ALA A 1 176 ? 6.897 -0.702 -20.746 1.00 77.00 176 ALA A CA 1
ATOM 1227 C C . ALA A 1 176 ? 6.076 -1.580 -19.784 1.00 77.00 176 ALA A C 1
ATOM 1229 O O . ALA A 1 176 ? 6.590 -1.831 -18.701 1.00 77.00 176 ALA A O 1
ATOM 1230 N N . ASN A 1 177 ? 4.837 -1.946 -20.141 1.00 78.44 177 ASN A N 1
ATOM 1231 C CA . ASN A 1 177 ? 3.714 -2.533 -19.370 1.00 78.44 177 ASN A CA 1
ATOM 1232 C C . ASN A 1 177 ? 3.687 -2.239 -17.857 1.00 78.44 177 ASN A C 1
ATOM 1234 O O . ASN A 1 177 ? 3.363 -3.112 -17.055 1.00 78.44 177 ASN A O 1
ATOM 1238 N N . ALA A 1 178 ? 4.087 -1.031 -17.441 1.00 84.50 178 ALA A N 1
ATOM 1239 C CA . ALA A 1 178 ? 4.156 -0.665 -16.028 1.00 84.50 178 ALA A CA 1
ATOM 1240 C C . ALA A 1 178 ? 2.806 -0.857 -15.326 1.00 84.50 178 ALA A C 1
ATOM 1242 O O . ALA A 1 178 ? 1.759 -0.552 -15.894 1.00 84.50 178 ALA A O 1
ATOM 1243 N N . VAL A 1 179 ? 2.840 -1.303 -14.072 1.00 86.69 179 VAL A N 1
ATOM 1244 C CA . VAL A 1 179 ? 1.644 -1.551 -13.266 1.00 86.69 179 VAL A CA 1
ATOM 1245 C C . VAL A 1 179 ? 1.698 -0.717 -11.996 1.00 86.69 179 VAL A C 1
ATOM 1247 O O . VAL A 1 179 ? 2.579 -0.902 -11.159 1.00 86.69 179 VAL A O 1
ATOM 1250 N N . ALA A 1 180 ? 0.730 0.173 -11.816 1.00 91.50 180 ALA A N 1
ATOM 1251 C CA . ALA A 1 180 ? 0.583 0.955 -10.593 1.00 91.50 180 ALA A CA 1
ATOM 1252 C C . ALA A 1 180 ? -0.752 0.614 -9.920 1.00 91.50 180 ALA A C 1
ATOM 1254 O O . ALA A 1 180 ? -1.819 0.840 -10.482 1.00 91.50 180 ALA A O 1
ATOM 1255 N N . VAL A 1 181 ? -0.717 0.053 -8.715 1.00 92.94 181 VAL A N 1
ATOM 1256 C CA . VAL A 1 181 ? -1.908 -0.330 -7.950 1.00 92.94 181 VAL A CA 1
ATOM 1257 C C . VAL A 1 181 ? -1.903 0.405 -6.615 1.00 92.94 181 VAL A C 1
ATOM 1259 O O . VAL A 1 181 ? -0.987 0.241 -5.807 1.00 92.94 181 VAL A O 1
ATOM 1262 N N . GLN A 1 182 ? -2.943 1.196 -6.373 1.00 95.88 182 GLN A N 1
ATOM 1263 C CA . GLN A 1 182 ? -3.119 1.989 -5.163 1.00 95.88 182 GLN A CA 1
ATOM 1264 C C . GLN A 1 182 ? -4.422 1.586 -4.472 1.00 95.88 182 GLN A C 1
ATOM 1266 O O . GLN A 1 182 ? -5.495 1.750 -5.044 1.00 95.88 182 GLN A O 1
ATOM 1271 N N . ASN A 1 183 ? -4.329 1.072 -3.246 1.00 95.69 183 ASN A N 1
ATOM 1272 C CA . ASN A 1 183 ? -5.464 0.600 -2.457 1.00 95.69 183 ASN A CA 1
ATOM 1273 C C . ASN A 1 183 ? -5.521 1.344 -1.120 1.00 95.69 183 ASN A C 1
ATOM 1275 O O . ASN A 1 183 ? -4.729 1.070 -0.217 1.00 95.69 183 ASN A O 1
ATOM 1279 N N . MET A 1 184 ? -6.492 2.240 -0.973 1.00 97.12 184 MET A N 1
ATOM 1280 C CA . MET A 1 184 ? -6.791 2.935 0.278 1.00 97.12 184 MET A CA 1
ATOM 1281 C C . MET A 1 184 ? -8.096 2.390 0.841 1.00 97.12 184 MET A C 1
ATOM 1283 O O . MET A 1 184 ? -9.118 2.380 0.156 1.00 97.12 184 MET A O 1
ATOM 1287 N N . SER A 1 185 ? -8.042 1.848 2.054 1.00 97.00 185 SER A N 1
ATOM 1288 C CA . SER A 1 185 ? -9.164 1.197 2.732 1.00 97.00 185 SER A CA 1
ATOM 1289 C C . SER A 1 185 ? -9.942 0.180 1.876 1.00 97.00 185 SER A C 1
ATOM 1291 O O . SER A 1 185 ? -11.167 0.148 1.932 1.00 97.00 185 SER A O 1
ATOM 1293 N N . SER A 1 186 ? -9.261 -0.606 1.036 1.00 96.06 186 SER A N 1
ATOM 1294 C CA . SER A 1 186 ? -9.900 -1.427 -0.011 1.00 96.06 186 SER A CA 1
ATOM 1295 C C . SER A 1 186 ? -9.639 -2.933 0.149 1.00 96.06 186 SER A C 1
ATOM 1297 O O . SER A 1 186 ? -8.790 -3.343 0.945 1.00 96.06 186 SER A O 1
ATOM 1299 N N . ASN A 1 187 ? -10.380 -3.756 -0.598 1.00 95.00 187 ASN A N 1
ATOM 1300 C CA . ASN A 1 187 ? -10.113 -5.177 -0.833 1.00 95.00 187 ASN A CA 1
ATOM 1301 C C . ASN A 1 187 ? -9.823 -5.347 -2.330 1.00 95.00 187 ASN A C 1
ATOM 1303 O O . ASN A 1 187 ? -10.705 -5.083 -3.140 1.00 95.00 187 ASN A O 1
ATOM 1307 N N . TYR A 1 188 ? -8.617 -5.771 -2.702 1.00 92.94 188 TYR A N 1
ATOM 1308 C CA . TYR A 1 188 ? -8.206 -5.883 -4.108 1.00 92.94 188 TYR A CA 1
ATOM 1309 C C . TYR A 1 188 ? -7.649 -7.267 -4.430 1.00 92.94 188 TYR A C 1
ATOM 1311 O O . TYR A 1 188 ? -6.852 -7.784 -3.650 1.00 92.94 188 TYR A O 1
ATOM 1319 N N . GLY A 1 189 ? -7.991 -7.825 -5.593 1.00 89.19 189 GLY A N 1
ATOM 1320 C CA . GLY A 1 189 ? -7.481 -9.105 -6.099 1.00 89.19 189 GLY A CA 1
ATOM 1321 C C . GLY A 1 189 ? -8.597 -10.136 -6.263 1.00 89.19 189 GLY A C 1
ATOM 1322 O O . GLY A 1 189 ? -9.672 -9.804 -6.732 1.00 89.19 189 GLY A O 1
ATOM 1323 N N . LYS A 1 190 ? -8.399 -11.395 -5.872 1.00 90.38 190 LYS A N 1
ATOM 1324 C CA . LYS A 1 190 ? -9.514 -12.354 -5.833 1.00 90.38 190 LYS A CA 1
ATOM 1325 C C . LYS A 1 190 ? -10.303 -12.122 -4.549 1.00 90.38 190 LYS A C 1
ATOM 1327 O O . LYS A 1 190 ? -9.818 -12.465 -3.480 1.00 90.38 190 LYS A O 1
ATOM 1332 N N . VAL A 1 191 ? -11.491 -11.529 -4.640 1.00 92.62 191 VAL A N 1
ATOM 1333 C CA . VAL A 1 191 ? -12.252 -11.088 -3.460 1.00 92.62 191 VAL A CA 1
ATOM 1334 C C . VAL A 1 191 ? -13.522 -11.918 -3.269 1.00 92.62 191 VAL A C 1
ATOM 1336 O O . VAL A 1 191 ? -14.390 -11.956 -4.136 1.00 92.62 191 VAL A O 1
ATOM 1339 N N . LEU A 1 192 ? -13.658 -12.539 -2.096 1.00 94.94 192 LEU A N 1
ATOM 1340 C CA . LEU A 1 192 ? -14.881 -13.180 -1.616 1.00 94.94 192 LEU A CA 1
ATOM 1341 C C . LEU A 1 192 ? -15.254 -12.619 -0.242 1.00 94.94 192 LEU A C 1
ATOM 1343 O O . LEU A 1 192 ? -14.505 -12.764 0.723 1.00 94.94 192 LEU A O 1
ATOM 1347 N N . ILE A 1 193 ? -16.442 -12.025 -0.132 1.00 96.50 193 ILE A N 1
ATOM 1348 C CA . ILE A 1 193 ? -16.956 -11.462 1.120 1.00 96.50 193 ILE A CA 1
ATOM 1349 C C . ILE A 1 193 ? -18.302 -12.113 1.425 1.00 96.50 193 ILE A C 1
ATOM 1351 O O . ILE A 1 193 ? -19.255 -11.981 0.665 1.00 96.50 193 ILE A O 1
ATOM 1355 N N . SER A 1 194 ? -18.356 -12.835 2.539 1.00 97.25 194 SER A N 1
ATOM 1356 C CA . SER A 1 194 ? -19.569 -13.442 3.106 1.00 97.25 194 SER A CA 1
ATOM 1357 C C . SER A 1 194 ? -19.894 -12.913 4.507 1.00 97.25 194 SER A C 1
ATOM 1359 O O . SER A 1 194 ? -20.998 -13.132 4.997 1.00 97.25 194 SER A O 1
ATOM 1361 N N . GLY A 1 195 ? -18.943 -12.217 5.140 1.00 96.56 195 GLY A N 1
ATOM 1362 C CA . GLY A 1 195 ? -19.123 -11.508 6.405 1.00 96.56 195 GLY A CA 1
ATOM 1363 C C . GLY A 1 195 ? -19.271 -9.994 6.226 1.00 96.56 195 GLY A C 1
ATOM 1364 O O . GLY A 1 195 ? -19.726 -9.511 5.190 1.00 96.56 195 GLY A O 1
ATOM 1365 N N . THR A 1 196 ? -18.853 -9.234 7.237 1.00 98.00 196 THR A N 1
ATOM 1366 C CA . THR A 1 196 ? -18.914 -7.765 7.245 1.00 98.00 196 THR A CA 1
ATOM 1367 C C . THR A 1 196 ? -17.615 -7.167 6.709 1.00 98.00 196 THR A C 1
ATOM 1369 O O . THR A 1 196 ? -16.532 -7.502 7.188 1.00 98.00 196 THR A O 1
ATOM 1372 N N . SER A 1 197 ? -17.719 -6.234 5.762 1.00 97.38 197 SER A N 1
ATOM 1373 C CA . SER A 1 197 ? -16.589 -5.454 5.246 1.00 97.38 197 SER A CA 1
ATOM 1374 C C . SER A 1 197 ? -16.942 -3.971 5.254 1.00 97.38 197 SER A C 1
ATOM 1376 O O . SER A 1 197 ? -17.710 -3.518 4.409 1.00 97.38 197 SER A O 1
ATOM 1378 N N . ASN A 1 198 ? -16.379 -3.220 6.199 1.00 98.19 198 ASN A N 1
ATOM 1379 C CA . ASN A 1 198 ? -16.562 -1.775 6.301 1.00 98.19 198 ASN A CA 1
ATOM 1380 C C . ASN A 1 198 ? -15.317 -1.066 5.781 1.00 98.19 198 ASN A C 1
ATOM 1382 O O . ASN A 1 198 ? -14.211 -1.330 6.246 1.00 98.19 198 ASN A O 1
ATOM 1386 N N . GLN A 1 199 ? -15.504 -0.152 4.838 1.00 98.19 199 GLN A N 1
ATOM 1387 C CA . GLN A 1 199 ? -14.421 0.546 4.162 1.00 98.19 199 GLN A CA 1
ATOM 1388 C C . GLN A 1 199 ? -14.691 2.040 4.188 1.00 98.19 199 GLN A C 1
ATOM 1390 O O . GLN A 1 199 ? -15.706 2.502 3.671 1.00 98.19 199 GLN A O 1
ATOM 1395 N N . THR A 1 200 ? -13.767 2.791 4.772 1.00 98.19 200 THR A N 1
ATOM 1396 C CA . THR A 1 200 ? -13.874 4.242 4.867 1.00 98.19 200 THR A CA 1
ATOM 1397 C C . THR A 1 200 ? -12.545 4.864 4.487 1.00 98.19 200 THR A C 1
ATOM 1399 O O . THR A 1 200 ? -11.541 4.676 5.171 1.00 98.19 200 THR A O 1
ATOM 1402 N N . THR A 1 201 ? -12.561 5.648 3.414 1.00 97.38 201 THR A N 1
ATOM 1403 C CA . THR A 1 201 ? -11.476 6.556 3.050 1.00 97.38 201 THR A CA 1
ATOM 1404 C C . THR A 1 201 ? -11.970 7.982 3.248 1.00 97.38 201 THR A C 1
ATOM 1406 O O . THR A 1 201 ? -12.996 8.363 2.686 1.00 97.38 201 THR A O 1
ATOM 1409 N N . TYR A 1 202 ? -11.237 8.785 4.015 1.00 95.12 202 TYR A N 1
ATOM 1410 C CA . TYR A 1 202 ? -11.429 10.233 4.051 1.00 95.12 202 TYR A CA 1
ATOM 1411 C C . TYR A 1 202 ? -10.103 10.929 3.768 1.00 95.12 202 TYR A C 1
ATOM 1413 O O . TYR A 1 202 ? -9.066 10.618 4.352 1.00 95.12 202 TYR A O 1
ATOM 1421 N N . ILE A 1 203 ? -10.143 11.875 2.836 1.00 93.88 203 ILE A N 1
ATOM 1422 C CA . ILE A 1 203 ? -8.977 12.623 2.379 1.00 93.88 203 ILE A CA 1
ATOM 1423 C C . ILE A 1 203 ? -9.393 14.085 2.354 1.00 93.88 203 ILE A C 1
ATOM 1425 O O . ILE A 1 203 ? -10.355 14.454 1.681 1.00 93.88 203 ILE A O 1
ATOM 1429 N N . THR A 1 204 ? -8.743 14.898 3.179 1.00 91.25 204 THR A N 1
ATOM 1430 C CA . THR A 1 204 ? -9.182 16.269 3.470 1.00 91.25 204 THR A CA 1
ATOM 1431 C C . THR A 1 204 ? -7.993 17.223 3.568 1.00 91.25 204 THR A C 1
ATOM 1433 O O . THR A 1 204 ? -6.869 16.823 3.849 1.00 91.25 204 THR A O 1
ATOM 1436 N N . GLY A 1 205 ? -8.208 18.521 3.357 1.00 80.38 205 GLY A N 1
ATOM 1437 C CA . GLY A 1 205 ? -7.103 19.484 3.266 1.00 80.38 205 GLY A CA 1
ATOM 1438 C C . GLY A 1 205 ? -6.415 19.462 1.892 1.00 80.38 205 GLY A C 1
ATOM 1439 O O . GLY A 1 205 ? -7.005 19.010 0.911 1.00 80.38 205 GLY A O 1
ATOM 1440 N N . GLN A 1 206 ? -5.187 19.991 1.796 1.00 77.88 206 GLN A N 1
ATOM 1441 C CA . GLN A 1 206 ? -4.498 20.233 0.512 1.00 77.88 206 GLN A CA 1
ATOM 1442 C C . GLN A 1 206 ? -3.923 18.933 -0.079 1.00 77.88 206 GLN A C 1
ATOM 1444 O O . GLN A 1 206 ? -2.743 18.650 0.084 1.00 77.88 206 GLN A O 1
ATOM 1449 N N . SER A 1 207 ? -4.805 18.138 -0.689 1.00 80.81 207 SER A N 1
ATOM 1450 C CA . SER A 1 207 ? -4.644 16.717 -1.019 1.00 80.81 207 SER A CA 1
ATOM 1451 C C . SER A 1 207 ? -4.180 16.453 -2.456 1.00 80.81 207 SER A C 1
ATOM 1453 O O . SER A 1 207 ? -4.723 17.054 -3.376 1.00 80.81 207 SER A O 1
ATOM 1455 N N . PHE A 1 208 ? -3.291 15.487 -2.696 1.00 83.00 208 PHE A N 1
ATOM 1456 C CA . PHE A 1 208 ? -3.115 14.865 -4.015 1.00 83.00 208 PHE A CA 1
ATOM 1457 C C . PHE A 1 208 ? -3.038 13.341 -3.904 1.00 83.00 208 PHE A C 1
ATOM 1459 O O . PHE A 1 208 ? -2.184 12.822 -3.198 1.00 83.00 208 PHE A O 1
ATOM 1466 N N . VAL A 1 209 ? -3.923 12.628 -4.609 1.00 93.62 209 VAL A N 1
ATOM 1467 C CA . VAL A 1 209 ? -3.969 11.157 -4.669 1.00 93.62 209 VAL A CA 1
ATOM 1468 C C . VAL A 1 209 ? -3.717 10.728 -6.110 1.00 93.62 209 VAL A C 1
ATOM 1470 O O . VAL A 1 209 ? -4.626 10.708 -6.940 1.00 93.62 209 VAL A O 1
ATOM 1473 N N . GLY A 1 210 ? -2.459 10.448 -6.418 1.00 95.62 210 GLY A N 1
ATOM 1474 C CA . GLY A 1 210 ? -1.999 10.050 -7.739 1.00 95.62 210 GLY A CA 1
ATOM 1475 C C . GLY A 1 210 ? -1.731 8.555 -7.804 1.00 95.62 210 GLY A C 1
ATOM 1476 O O . GLY A 1 210 ? -1.093 7.990 -6.917 1.00 95.62 210 GLY A O 1
ATOM 1477 N N . ASN A 1 211 ? -2.186 7.928 -8.884 1.00 95.56 211 ASN A N 1
ATOM 1478 C CA . ASN A 1 211 ? -1.745 6.601 -9.279 1.00 95.56 211 ASN A CA 1
ATOM 1479 C C . ASN A 1 211 ? -1.394 6.634 -10.767 1.00 95.56 211 ASN A C 1
ATOM 1481 O O . ASN A 1 211 ? -2.277 6.772 -11.613 1.00 95.56 211 ASN A O 1
ATOM 1485 N N . LEU A 1 212 ? -0.106 6.568 -11.086 1.00 94.88 212 LEU A N 1
ATOM 1486 C CA . LEU A 1 212 ? 0.403 6.759 -12.438 1.00 94.88 212 LEU A CA 1
ATOM 1487 C C . LEU A 1 212 ? 1.212 5.546 -12.880 1.00 94.88 212 LEU A C 1
ATOM 1489 O O . LEU A 1 212 ? 2.276 5.271 -12.335 1.00 94.88 212 LEU A O 1
ATOM 1493 N N . ALA A 1 213 ? 0.756 4.889 -13.940 1.00 90.44 213 ALA A N 1
ATOM 1494 C CA . ALA A 1 213 ? 1.558 3.947 -14.705 1.00 90.44 213 ALA A CA 1
ATOM 1495 C C . ALA A 1 213 ? 1.923 4.587 -16.054 1.00 90.44 213 ALA A C 1
ATOM 1497 O O . ALA A 1 213 ? 1.043 5.063 -16.767 1.00 90.44 213 ALA A O 1
ATOM 1498 N N . ASN A 1 214 ? 3.212 4.654 -16.391 1.00 88.88 214 ASN A N 1
ATOM 1499 C CA . ASN A 1 214 ? 3.696 5.344 -17.589 1.00 88.88 214 ASN A CA 1
ATOM 1500 C C . ASN A 1 214 ? 4.611 4.450 -18.437 1.00 88.88 214 ASN A C 1
ATOM 1502 O O . ASN A 1 214 ? 5.725 4.132 -18.019 1.00 88.88 214 ASN A O 1
ATOM 1506 N N . GLY A 1 215 ? 4.148 4.119 -19.642 1.00 83.56 215 GLY A N 1
ATOM 1507 C CA . GLY A 1 215 ? 4.864 3.408 -20.701 1.00 83.56 215 GLY A CA 1
ATOM 1508 C C . GLY A 1 215 ? 3.892 2.691 -21.642 1.00 83.56 215 GLY A C 1
ATOM 1509 O O . GLY A 1 215 ? 2.678 2.762 -21.448 1.00 83.56 215 GLY A 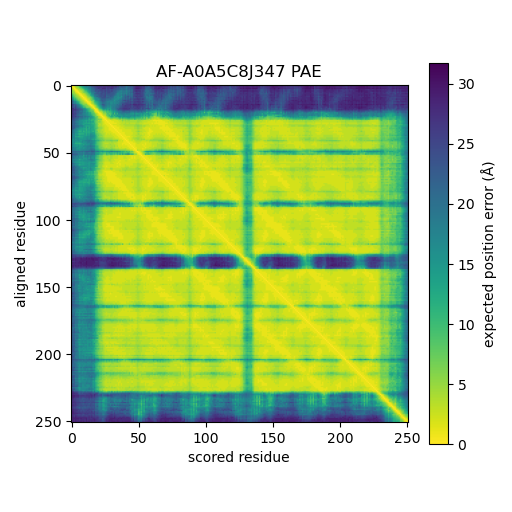O 1
ATOM 1510 N N . ASP A 1 216 ? 4.414 2.025 -22.672 1.00 80.69 216 ASP A N 1
ATOM 1511 C CA . ASP A 1 216 ? 3.591 1.220 -23.587 1.00 80.69 216 ASP A CA 1
ATOM 1512 C C . ASP A 1 216 ? 2.897 0.081 -22.826 1.00 80.69 216 ASP A C 1
ATOM 1514 O O . ASP A 1 216 ? 3.541 -0.549 -21.997 1.00 80.69 216 ASP A O 1
ATOM 1518 N N . GLY A 1 217 ? 1.601 -0.154 -23.042 1.00 77.69 217 GLY A N 1
ATOM 1519 C CA . GLY A 1 217 ? 0.835 -1.183 -22.319 1.00 77.69 217 GLY A CA 1
ATOM 1520 C C . GLY A 1 217 ? 0.676 -0.969 -20.802 1.00 77.69 217 GLY A C 1
ATOM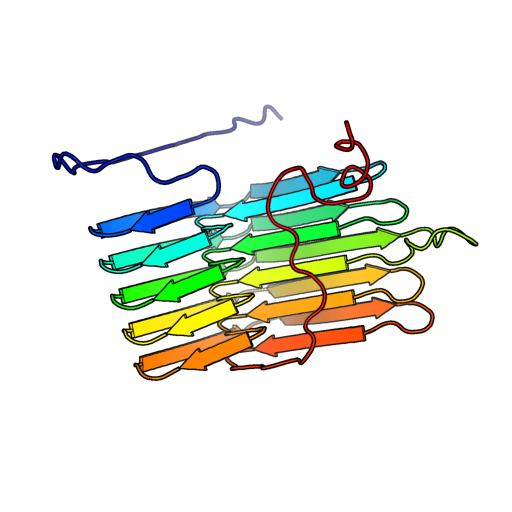 1521 O O . GLY A 1 217 ? 0.390 -1.924 -20.083 1.00 77.69 217 GLY A O 1
ATOM 1522 N N . ALA A 1 218 ? 0.907 0.242 -20.283 1.00 85.12 218 ALA A N 1
ATOM 1523 C CA . ALA A 1 218 ? 0.836 0.523 -18.848 1.00 85.12 218 ALA A CA 1
ATOM 1524 C C . ALA A 1 218 ? -0.600 0.486 -18.287 1.00 85.12 218 ALA A C 1
ATOM 1526 O O . ALA A 1 218 ? -1.553 0.905 -18.946 1.00 85.12 218 ALA A O 1
ATOM 1527 N N . VAL A 1 219 ? -0.743 0.033 -17.037 1.00 86.69 219 VAL A N 1
ATOM 1528 C CA . VAL A 1 219 ? -2.032 -0.129 -16.353 1.00 86.69 219 VAL A CA 1
ATOM 1529 C C . VAL A 1 219 ? -1.984 0.447 -14.940 1.00 86.69 219 VAL A C 1
ATOM 1531 O O . VAL A 1 219 ? -1.073 0.162 -14.162 1.00 86.69 219 VAL A O 1
ATOM 1534 N N . ALA A 1 220 ? -2.994 1.241 -14.587 1.00 91.44 220 ALA A N 1
ATOM 1535 C CA . ALA A 1 220 ? -3.136 1.837 -13.266 1.00 91.44 220 ALA A CA 1
ATOM 1536 C C . ALA A 1 220 ? -4.491 1.465 -12.638 1.00 91.44 220 ALA A C 1
ATOM 1538 O O . ALA A 1 220 ? -5.534 1.761 -13.213 1.00 91.44 220 ALA A O 1
ATOM 1539 N N . TYR A 1 221 ? -4.471 0.862 -11.446 1.00 92.81 221 TYR A N 1
ATOM 1540 C CA . TYR A 1 221 ? -5.654 0.525 -10.644 1.00 92.81 221 TYR A CA 1
ATOM 1541 C C . TYR A 1 221 ? -5.688 1.374 -9.374 1.00 92.81 221 TYR A C 1
ATOM 1543 O O . TYR A 1 221 ? -4.779 1.284 -8.548 1.00 92.81 221 TYR A O 1
ATOM 1551 N N . GLN A 1 222 ? -6.711 2.211 -9.215 1.00 95.50 222 GLN A N 1
ATOM 1552 C CA . GLN A 1 222 ? -6.873 3.074 -8.045 1.00 95.50 222 GLN A CA 1
ATOM 1553 C C . GLN A 1 222 ? -8.177 2.735 -7.326 1.00 95.50 222 GLN A C 1
ATOM 1555 O O . GLN A 1 222 ? -9.260 2.895 -7.880 1.00 95.50 222 GLN A O 1
ATOM 1560 N N . ASN A 1 223 ? -8.049 2.301 -6.078 1.00 94.81 223 ASN A N 1
ATOM 1561 C CA . ASN A 1 223 ? -9.137 1.835 -5.237 1.00 94.81 223 ASN A CA 1
ATOM 1562 C C . ASN A 1 223 ? -9.167 2.637 -3.940 1.00 94.81 223 ASN A C 1
ATOM 1564 O O . ASN A 1 223 ? -8.212 2.616 -3.161 1.00 94.81 223 ASN A O 1
ATOM 1568 N N . LEU A 1 224 ? -10.268 3.353 -3.718 1.00 96.19 224 LEU A N 1
ATOM 1569 C CA . LEU A 1 224 ? -10.528 4.142 -2.519 1.00 96.19 224 LEU A CA 1
ATOM 1570 C C . LEU A 1 224 ? -11.842 3.638 -1.922 1.00 96.19 224 LEU A C 1
ATOM 1572 O O . LEU A 1 224 ? -12.898 3.836 -2.517 1.00 96.19 224 LEU A O 1
ATOM 1576 N N . ALA A 1 225 ? -11.770 2.971 -0.772 1.00 97.38 225 ALA A N 1
ATOM 1577 C CA . ALA A 1 225 ? -12.915 2.332 -0.126 1.00 97.38 225 ALA A CA 1
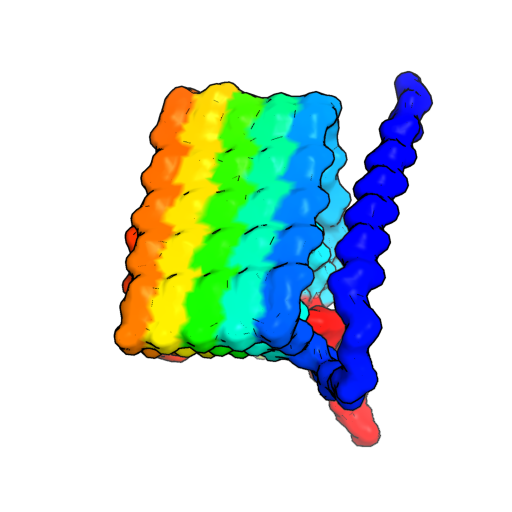ATOM 1578 C C . ALA A 1 225 ? -13.749 1.424 -1.058 1.00 97.38 225 ALA A C 1
ATOM 1580 O O . ALA A 1 225 ? -14.971 1.559 -1.128 1.00 97.38 225 ALA A O 1
ATOM 1581 N N . SER A 1 226 ? -13.092 0.512 -1.785 1.00 95.94 226 SER A N 1
ATOM 1582 C CA . SER A 1 226 ? -13.751 -0.382 -2.746 1.00 95.94 226 SER A CA 1
ATOM 1583 C C . SER A 1 226 ? -13.408 -1.863 -2.550 1.00 95.94 226 SER A C 1
ATOM 1585 O O . SER A 1 226 ? -12.419 -2.244 -1.914 1.00 95.94 226 SER A O 1
ATOM 1587 N N . ASN A 1 227 ? -14.242 -2.720 -3.142 1.00 93.75 227 ASN A N 1
ATOM 1588 C CA . ASN A 1 227 ? -13.926 -4.117 -3.416 1.00 93.75 227 ASN A CA 1
ATOM 1589 C C . ASN A 1 227 ? -13.702 -4.247 -4.920 1.00 93.75 227 ASN A C 1
ATOM 1591 O O . ASN A 1 227 ? -14.627 -3.994 -5.689 1.00 93.75 227 ASN A O 1
ATOM 1595 N N . ASP A 1 228 ? -12.500 -4.626 -5.327 1.00 91.62 228 ASP A N 1
ATOM 1596 C CA . ASP A 1 228 ? -12.125 -4.717 -6.733 1.00 91.62 228 ASP A CA 1
ATOM 1597 C C . ASP A 1 228 ? -11.540 -6.097 -7.031 1.00 91.62 228 ASP A C 1
ATOM 1599 O O . ASP A 1 228 ? -10.498 -6.496 -6.497 1.00 91.62 228 ASP A O 1
ATOM 1603 N N . ALA A 1 229 ? -12.263 -6.823 -7.880 1.00 82.38 229 ALA A N 1
ATOM 1604 C CA . ALA A 1 229 ? -11.884 -8.129 -8.372 1.00 82.38 229 ALA A CA 1
ATOM 1605 C C . ALA A 1 229 ? -11.312 -8.024 -9.788 1.00 82.38 229 ALA A C 1
ATOM 1607 O O . ALA A 1 229 ? -11.950 -8.420 -10.761 1.00 82.38 229 ALA A O 1
ATOM 1608 N N . CYS A 1 230 ? -10.112 -7.459 -9.915 1.00 67.44 230 CYS A N 1
ATOM 1609 C CA . CYS A 1 230 ? -9.390 -7.476 -11.181 1.00 67.44 230 CYS A CA 1
ATOM 1610 C C . CYS A 1 230 ? -8.948 -8.914 -11.487 1.00 67.44 230 CYS A C 1
ATOM 1612 O O . CYS A 1 230 ? -8.182 -9.484 -10.710 1.00 67.44 230 CYS A O 1
ATOM 1614 N N . GLU A 1 231 ? -9.390 -9.494 -12.610 1.00 55.03 231 GLU A N 1
ATOM 1615 C CA . GLU A 1 231 ? -8.965 -10.825 -13.064 1.00 55.03 231 GLU A CA 1
ATOM 1616 C C . GLU A 1 231 ? -8.241 -10.798 -14.428 1.00 55.03 231 GLU A C 1
ATOM 1618 O O . GLU A 1 231 ? -8.799 -10.297 -15.405 1.00 55.03 231 GLU A O 1
ATOM 1623 N N . PRO A 1 232 ? -7.039 -11.408 -14.526 1.00 52.78 232 PRO A N 1
ATOM 1624 C CA . PRO A 1 232 ? -6.179 -11.793 -13.407 1.00 52.78 232 PRO A CA 1
ATOM 1625 C C . PRO A 1 232 ? -5.508 -10.546 -12.799 1.00 52.78 232 PRO A C 1
ATOM 1627 O O . PRO A 1 232 ? -5.031 -9.681 -13.540 1.00 52.78 232 PRO A O 1
ATOM 1630 N N . PRO A 1 233 ? -5.425 -10.436 -11.462 1.00 55.03 233 PRO A N 1
ATOM 1631 C CA . PRO A 1 233 ? -4.673 -9.356 -10.850 1.00 55.03 233 PRO A CA 1
ATOM 1632 C C . PRO A 1 233 ? -3.185 -9.558 -11.178 1.00 55.03 233 PRO A C 1
ATOM 1634 O O . PRO A 1 233 ? -2.728 -10.705 -11.271 1.00 55.03 233 PRO A O 1
ATOM 1637 N N . PRO A 1 234 ? -2.404 -8.479 -11.348 1.00 57.69 234 PRO A N 1
ATOM 1638 C CA . PRO A 1 234 ? -0.969 -8.608 -11.545 1.00 57.69 234 PRO A CA 1
ATOM 1639 C C . PRO A 1 234 ? -0.354 -9.393 -10.370 1.00 57.69 234 PRO A C 1
ATOM 1641 O O . PRO A 1 234 ? -0.832 -9.279 -9.235 1.00 57.69 234 PRO A O 1
ATOM 1644 N N . PRO A 1 235 ? 0.663 -10.240 -10.619 1.00 57.69 235 PRO A N 1
ATOM 1645 C CA . PRO A 1 235 ? 1.196 -11.137 -9.604 1.00 57.69 235 PRO A CA 1
ATOM 1646 C C . PRO A 1 235 ? 1.660 -10.353 -8.374 1.00 57.69 235 PRO A C 1
ATOM 1648 O O . PRO A 1 235 ? 2.413 -9.377 -8.457 1.00 57.69 235 PRO A O 1
ATOM 1651 N N . ILE A 1 236 ? 1.184 -10.790 -7.210 1.00 61.97 236 ILE A N 1
ATOM 1652 C CA . ILE A 1 236 ? 1.505 -10.176 -5.925 1.00 61.97 236 ILE A CA 1
ATOM 1653 C C . ILE A 1 236 ? 2.770 -10.820 -5.415 1.00 61.97 236 ILE A C 1
ATOM 1655 O O . ILE A 1 236 ? 2.802 -12.011 -5.109 1.00 61.97 236 ILE A O 1
ATOM 1659 N N . CYS A 1 237 ? 3.813 -10.013 -5.293 1.00 58.56 237 CYS A N 1
ATOM 1660 C CA . CYS A 1 237 ? 5.085 -10.522 -4.843 1.00 58.56 237 CYS A CA 1
ATOM 1661 C C . CYS A 1 237 ? 5.221 -10.455 -3.312 1.00 58.56 237 CYS A C 1
ATOM 1663 O O . CYS A 1 237 ? 5.208 -9.377 -2.703 1.00 58.56 237 CYS A O 1
ATOM 1665 N N . VAL A 1 238 ? 5.347 -11.628 -2.682 1.00 57.03 238 VAL A N 1
ATOM 1666 C CA . VAL A 1 238 ? 5.589 -11.806 -1.244 1.00 57.03 238 VAL A CA 1
ATOM 1667 C C . VAL A 1 238 ? 6.959 -12.457 -0.997 1.00 57.03 238 VAL A C 1
ATOM 1669 O O . VAL A 1 238 ? 7.272 -13.501 -1.555 1.00 57.03 238 VAL A O 1
ATOM 1672 N N . GLY A 1 239 ? 7.775 -11.854 -0.124 1.00 47.03 239 GLY A N 1
ATOM 1673 C CA . GLY A 1 239 ? 9.083 -12.395 0.284 1.00 47.03 239 GLY A CA 1
ATOM 1674 C C . GLY A 1 239 ? 10.290 -11.950 -0.565 1.00 47.03 239 GLY A C 1
ATOM 1675 O O . GLY A 1 239 ? 10.144 -11.078 -1.413 1.00 47.03 239 GLY A O 1
ATOM 1676 N N . PRO A 1 240 ? 11.496 -12.491 -0.292 1.00 39.88 240 PRO A N 1
ATOM 1677 C CA . PRO A 1 240 ? 12.748 -12.178 -0.999 1.00 39.88 240 PRO A CA 1
ATOM 1678 C C . PRO A 1 240 ? 12.898 -12.893 -2.351 1.00 39.88 240 PRO A C 1
ATOM 1680 O O . PRO A 1 240 ? 13.770 -12.536 -3.134 1.00 39.88 240 PRO A O 1
ATOM 1683 N N . ALA A 1 241 ? 12.025 -13.855 -2.663 1.00 45.72 241 ALA A N 1
ATOM 1684 C CA . ALA A 1 241 ? 11.929 -14.490 -3.982 1.00 45.72 241 ALA A CA 1
ATOM 1685 C C . ALA A 1 241 ? 11.275 -13.572 -5.041 1.00 45.72 241 ALA A C 1
ATOM 1687 O O . ALA A 1 241 ? 10.787 -14.039 -6.065 1.00 45.72 241 ALA A O 1
ATOM 1688 N N . CYS A 1 242 ? 11.228 -12.269 -4.764 1.00 50.28 242 CYS A N 1
ATOM 1689 C CA . CYS A 1 242 ? 10.498 -11.262 -5.508 1.00 50.28 242 CYS A CA 1
ATOM 1690 C C . CYS A 1 242 ? 11.427 -10.270 -6.179 1.00 50.28 242 CYS A C 1
ATOM 1692 O O . CYS A 1 242 ? 12.366 -9.781 -5.554 1.00 50.28 242 CYS A O 1
ATOM 1694 N N . GLY A 1 243 ? 11.134 -9.965 -7.442 1.00 48.41 243 GLY A N 1
ATOM 1695 C CA . GLY A 1 243 ? 12.028 -9.226 -8.328 1.00 48.41 243 GLY A CA 1
ATOM 1696 C C . GLY A 1 243 ? 12.876 -10.168 -9.197 1.00 48.41 243 GLY A C 1
ATOM 1697 O O . GLY A 1 243 ? 12.628 -11.377 -9.226 1.00 48.41 243 GLY A O 1
ATOM 1698 N N . PRO A 1 244 ? 13.892 -9.652 -9.905 1.00 42.66 244 PRO A N 1
ATOM 1699 C CA . PRO A 1 244 ? 14.713 -10.418 -10.858 1.00 42.66 244 PRO A CA 1
ATOM 1700 C C . PRO A 1 244 ? 15.443 -11.637 -10.252 1.00 42.66 244 PRO A C 1
ATOM 1702 O O . PRO A 1 244 ? 15.951 -12.486 -10.984 1.00 42.66 244 PRO A O 1
ATOM 1705 N N . PHE A 1 245 ? 15.454 -11.776 -8.922 1.00 42.41 245 PHE A N 1
ATOM 1706 C CA . PHE A 1 245 ? 16.033 -12.909 -8.196 1.00 42.41 245 PHE A CA 1
ATOM 1707 C C . PHE A 1 245 ? 15.134 -14.155 -8.112 1.00 42.41 245 PHE A C 1
ATOM 1709 O O . PHE A 1 245 ? 15.598 -15.193 -7.641 1.00 42.41 245 PHE A O 1
ATOM 1716 N N . ALA A 1 246 ? 13.887 -14.106 -8.601 1.00 48.47 246 ALA A N 1
ATOM 1717 C CA . ALA A 1 246 ? 12.984 -15.267 -8.629 1.00 48.47 246 ALA A CA 1
ATOM 1718 C C . ALA A 1 246 ? 13.552 -16.472 -9.419 1.00 48.47 246 ALA A C 1
ATOM 1720 O O . ALA A 1 246 ? 13.118 -17.604 -9.218 1.00 48.47 246 ALA A O 1
ATOM 1721 N N . SER A 1 247 ? 14.549 -16.250 -10.288 1.00 41.50 247 SER A N 1
ATOM 1722 C CA . SER A 1 247 ? 15.158 -17.281 -11.142 1.00 41.50 247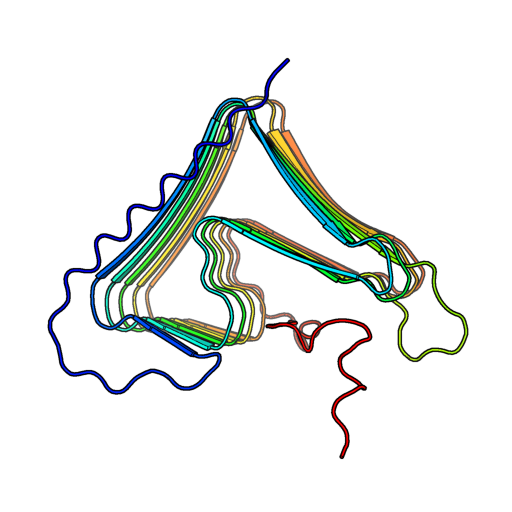 SER A CA 1
ATOM 1723 C C . SER A 1 247 ? 16.405 -17.974 -10.566 1.00 41.50 247 SER A C 1
ATOM 1725 O O . SER A 1 247 ? 16.868 -18.946 -11.158 1.00 41.50 247 SER A O 1
ATOM 1727 N N . LEU A 1 248 ? 16.943 -17.552 -9.411 1.00 38.34 248 LEU A N 1
ATOM 1728 C CA . LEU A 1 248 ? 18.178 -18.137 -8.847 1.00 38.34 248 LEU A CA 1
ATOM 1729 C C . LEU A 1 248 ? 17.958 -19.370 -7.954 1.00 38.34 248 LEU A C 1
ATOM 1731 O O . LEU A 1 248 ? 18.911 -19.895 -7.386 1.00 38.34 248 LEU A O 1
ATOM 1735 N N . THR A 1 249 ? 16.726 -19.872 -7.846 1.00 36.94 249 THR A N 1
ATOM 1736 C CA . THR A 1 249 ? 16.441 -21.159 -7.190 1.00 36.94 249 THR A CA 1
ATOM 1737 C C . THR A 1 249 ? 15.877 -22.153 -8.193 1.00 36.94 249 THR A C 1
ATOM 1739 O O . THR A 1 249 ? 14.713 -22.541 -8.156 1.00 36.94 249 THR A O 1
ATOM 1742 N N . ARG A 1 250 ? 16.732 -22.589 -9.115 1.00 28.64 250 ARG A N 1
ATOM 1743 C CA . ARG A 1 250 ? 16.534 -23.854 -9.818 1.00 28.64 250 ARG A CA 1
ATOM 1744 C C . ARG A 1 250 ? 17.725 -24.753 -9.453 1.00 28.64 250 ARG A C 1
ATOM 1746 O O . ARG A 1 250 ? 18.844 -24.247 -9.524 1.00 28.64 250 ARG A O 1
ATOM 1753 N N . PRO A 1 251 ? 17.499 -25.987 -8.962 1.00 35.84 251 PRO A N 1
ATOM 1754 C CA . PRO A 1 251 ? 18.582 -26.913 -8.631 1.00 35.84 251 PRO A CA 1
ATOM 1755 C C . PRO A 1 251 ? 19.450 -27.235 -9.849 1.00 35.84 251 PRO A C 1
ATOM 1757 O O . PRO A 1 251 ? 18.916 -27.186 -10.984 1.00 35.84 251 PRO A O 1
#

Foldseek 3Di:
DDDDDDDDDPPPDPDPDPDDDDPPQEDAAQEEAEFEAEAELEEAEFEAEELDEWAAEHQEAEGAYAHNYEYHGEYAYYNYEYYTEYHEFLYEWAHEGQEYYENYEAQEEYHGYYAAENYEYETEFEYPADDPDPTDDTEWHAYGQEYYENEAHQYERAGYAHAYHQYEYEWEIETAQYEWEHAHQEYYANDHHNYHRHGDYDHYDNYYYYTDGYDHNYDTHHHHRYYYHDVHDDDGDTDPCDGPNVPVPDD

Solvent-accessible surface area (backbone atoms only — not comparable to full-atom values): 12089 Å² total; per-residue (Å²): 134,87,84,81,86,84,82,84,83,82,79,84,82,86,74,97,66,100,65,81,80,67,60,92,64,46,46,78,37,67,52,82,46,81,36,76,33,80,44,66,72,42,74,49,75,45,75,23,67,67,62,8,57,17,78,46,70,36,31,46,50,75,27,38,38,38,31,59,19,35,42,39,18,32,21,41,32,35,50,19,40,39,39,33,30,4,56,17,46,34,1,30,9,39,34,29,28,6,17,41,38,38,42,36,38,32,58,19,38,40,39,17,33,19,40,29,34,39,14,37,38,40,28,30,5,37,15,58,58,46,89,88,50,98,48,43,24,0,29,1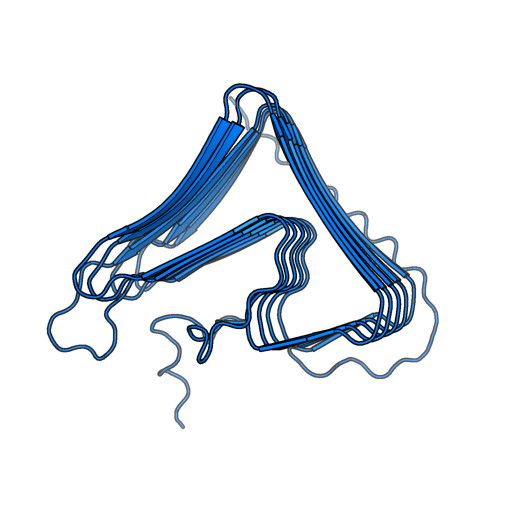1,39,34,33,28,4,20,40,40,29,47,33,38,33,58,18,39,39,39,18,34,22,37,33,26,59,50,16,35,40,38,30,31,6,27,14,36,49,1,33,9,38,33,29,32,6,16,40,38,20,53,70,46,77,78,39,50,76,48,54,40,59,48,78,40,69,61,63,43,82,45,64,40,32,44,48,60,79,36,42,60,48,79,36,71,38,37,80,43,66,51,83,83,51,78,85,80,79,64,71,82,63,34,40,76,56,52,72,78,80,66,135

pLDDT: mean 81.18, std 19.97, range [28.64, 98.5]

Nearest PDB structures (foldseek):
  4wa0-assembly1_A  TM=1.990E-01  e=5.609E-01  Caldicellulosiruptor kronotskyensis 2002
  6n2b-assembly1_A  TM=1.175E-01  e=1.545E-01  Caldicellulosiruptor acetigenus I77R1B

Mean predicted aligned error: 8.77 Å

Secondary structure (DSSP, 8-state):
------------------PPPPPTTEEEESSEEEEEEEEES-EEEEEE-SS-EEEEEES-EEEEEEESSEEEEEEEEES-EEEEEE-STT-EEEEEES-EEEEEEESSEEEEEEEEES-EEEEEEE----TTSS----EEEEEES-EEEEEEESSEEEEEEEEESS-EEEEEEESTT-EEEEEES-EEEEEEESSEEEEEEEE-SS-EEEEEEESTT-EEEEEES-EE--SSPPPPP-SSS-SGGGGS---